Protein AF-X1N392-F1 (afdb_monomer)

Secondary structure (DSSP, 8-state):
-EEEEETTTEEEEEEE-TTS-HHHHHHHHHHTT--GGGTT-SS-SSPPS--HHHHHHHHTTSSEEEEESSTTSTT-HHHHSPSSHHHHHHHH-TTEEEEE-S-HHHHHHHHHHHHH-GGG--SSPPEEE-----SSGGGTTSS--EE--SSSSHHHHHHHHTSHHHHEESS---HHHHHHHHHHSS----B----HHHHHHHHHHHHHHHTTT-----EEE-TT--EEE-

Mean predicted aligned error: 8.49 Å

Nearest PDB structures (foldseek):
  3e38-assembly1_B  TM=6.097E-01  e=2.808E-01  Phocaeicola vulgatus ATCC 8482
  4i4b-assembly1_A  TM=3.852E-01  e=3.945E+00  Pseudomonas sp. 'mevalonii'

pLDDT: mean 88.95, std 10.92, range [55.47, 98.62]

Organism: NCBI:txid412755

Radius of gyration: 21.9 Å; Cα contacts (8 Å, |Δi|>4): 340; chains: 1; bounding box: 54×36×60 Å

Structure (mmCIF, N/CA/C/O backbone):
data_AF-X1N392-F1
#
_entry.id   AF-X1N392-F1
#
loop_
_atom_site.group_PDB
_atom_site.id
_atom_site.type_symbol
_atom_site.label_atom_id
_atom_site.label_alt_id
_atom_site.label_comp_id
_atom_site.label_asym_id
_atom_site.label_entity_id
_atom_site.label_seq_id
_atom_site.pdbx_PDB_ins_code
_atom_site.Cartn_x
_atom_site.Cartn_y
_atom_site.Cartn_z
_atom_site.occupancy
_atom_site.B_iso_or_equiv
_atom_site.auth_seq_id
_atom_site.auth_comp_id
_atom_site.auth_asym_id
_at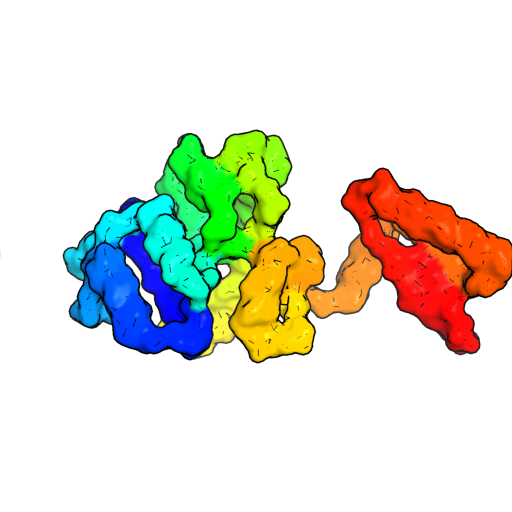om_site.auth_atom_id
_atom_site.pdbx_PDB_model_num
ATOM 1 N N . GLY A 1 1 ? 3.107 -12.303 -7.195 1.00 92.00 1 GLY A N 1
ATOM 2 C CA . GLY A 1 1 ? 3.326 -10.845 -7.152 1.00 92.00 1 GLY A CA 1
ATOM 3 C C . GLY A 1 1 ? 4.702 -10.542 -7.695 1.00 92.00 1 GLY A C 1
ATOM 4 O O . GLY A 1 1 ? 5.480 -11.473 -7.854 1.00 92.00 1 GLY A O 1
ATOM 5 N N . ILE A 1 2 ? 4.974 -9.278 -7.984 1.00 96.19 2 ILE A N 1
ATOM 6 C CA . ILE A 1 2 ? 6.261 -8.780 -8.479 1.00 96.19 2 ILE A CA 1
ATOM 7 C C . ILE A 1 2 ? 6.649 -7.522 -7.701 1.00 96.19 2 ILE A C 1
ATOM 9 O O . ILE A 1 2 ? 5.773 -6.817 -7.198 1.00 96.19 2 ILE A O 1
ATOM 13 N N . GLU A 1 3 ? 7.940 -7.228 -7.649 1.00 96.56 3 GLU A N 1
ATOM 14 C CA . GLU A 1 3 ? 8.443 -5.883 -7.390 1.00 96.56 3 GLU A CA 1
ATOM 15 C C . GLU A 1 3 ? 8.828 -5.265 -8.737 1.00 96.56 3 GLU A C 1
ATOM 17 O O . GLU A 1 3 ? 9.564 -5.869 -9.516 1.00 96.56 3 GLU A O 1
ATOM 22 N N . PHE A 1 4 ? 8.258 -4.106 -9.047 1.00 96.94 4 PHE A N 1
ATOM 23 C CA . PHE A 1 4 ? 8.437 -3.396 -10.305 1.00 96.94 4 PHE A CA 1
ATOM 24 C C . PHE A 1 4 ? 9.161 -2.079 -10.032 1.00 96.94 4 PHE A C 1
ATOM 26 O O . PHE A 1 4 ? 8.649 -1.232 -9.297 1.00 96.94 4 PHE A O 1
ATOM 33 N N . GLU A 1 5 ? 10.330 -1.885 -10.637 1.00 96.38 5 GLU A N 1
ATOM 34 C CA . GLU A 1 5 ? 11.008 -0.590 -10.637 1.00 96.38 5 GLU A CA 1
ATOM 35 C C . GLU A 1 5 ? 10.410 0.282 -11.750 1.00 96.38 5 GLU A C 1
ATOM 37 O O . GLU A 1 5 ? 10.433 -0.083 -12.919 1.00 96.38 5 GLU A O 1
ATOM 42 N N . VAL A 1 6 ? 9.824 1.429 -11.410 1.00 97.00 6 VAL A N 1
ATOM 43 C CA . VAL A 1 6 ? 9.307 2.378 -12.409 1.00 97.00 6 VAL A CA 1
ATOM 44 C C . VAL A 1 6 ? 10.391 3.339 -12.886 1.00 97.00 6 VAL A C 1
ATOM 46 O O . VAL A 1 6 ? 11.408 3.568 -12.224 1.00 97.00 6 VAL A O 1
ATOM 49 N N . ARG A 1 7 ? 10.131 4.002 -14.015 1.00 95.38 7 ARG A N 1
ATOM 50 C CA . ARG A 1 7 ? 10.932 5.120 -14.503 1.00 95.38 7 ARG A CA 1
ATOM 51 C C . ARG A 1 7 ? 10.999 6.188 -13.417 1.00 95.38 7 ARG A C 1
ATOM 53 O O . ARG A 1 7 ? 9.978 6.657 -12.919 1.00 95.38 7 ARG A O 1
ATOM 60 N N . GLY A 1 8 ? 12.220 6.584 -13.075 1.00 90.88 8 GLY A N 1
ATOM 61 C CA . GLY A 1 8 ? 12.478 7.424 -11.908 1.00 90.88 8 GLY A CA 1
ATOM 62 C C . GLY A 1 8 ? 12.938 6.643 -10.678 1.00 90.88 8 GLY A C 1
ATOM 63 O O . GLY A 1 8 ? 13.061 7.262 -9.631 1.00 90.88 8 GLY A O 1
ATOM 64 N N . ASN A 1 9 ? 13.245 5.346 -10.817 1.00 93.12 9 ASN A N 1
ATOM 65 C CA . ASN A 1 9 ? 13.907 4.516 -9.808 1.00 93.12 9 ASN A CA 1
ATOM 66 C C . ASN A 1 9 ? 13.094 4.402 -8.510 1.00 93.12 9 ASN A C 1
ATOM 68 O O . ASN A 1 9 ? 13.596 4.669 -7.420 1.00 93.12 9 ASN A O 1
ATOM 72 N N . VAL A 1 10 ? 11.809 4.069 -8.647 1.00 97.06 10 VAL A N 1
ATOM 73 C CA . VAL A 1 10 ? 10.907 3.815 -7.518 1.00 97.06 10 VAL A CA 1
ATOM 74 C C . VAL A 1 10 ? 10.428 2.367 -7.572 1.00 97.06 10 VAL A C 1
ATOM 76 O O . VAL A 1 10 ? 9.983 1.910 -8.619 1.00 97.06 10 VAL A O 1
ATOM 79 N N . HIS A 1 11 ? 10.492 1.656 -6.453 1.00 97.25 11 HIS A N 1
ATOM 80 C CA . HIS A 1 11 ? 10.052 0.271 -6.329 1.00 97.25 11 HIS A CA 1
ATOM 81 C C . HIS A 1 11 ? 8.591 0.178 -5.885 1.00 97.25 11 HIS A C 1
ATOM 83 O O . HIS A 1 11 ? 8.185 0.731 -4.860 1.00 97.25 11 HIS A O 1
ATOM 89 N N . MET A 1 12 ? 7.805 -0.581 -6.644 1.00 98.19 12 MET A N 1
ATOM 90 C CA . MET A 1 12 ? 6.380 -0.790 -6.415 1.00 98.19 12 MET A CA 1
ATOM 91 C C . MET A 1 12 ? 6.082 -2.288 -6.359 1.00 98.19 12 MET A C 1
ATOM 93 O O . MET A 1 12 ? 6.379 -3.016 -7.304 1.00 98.19 12 M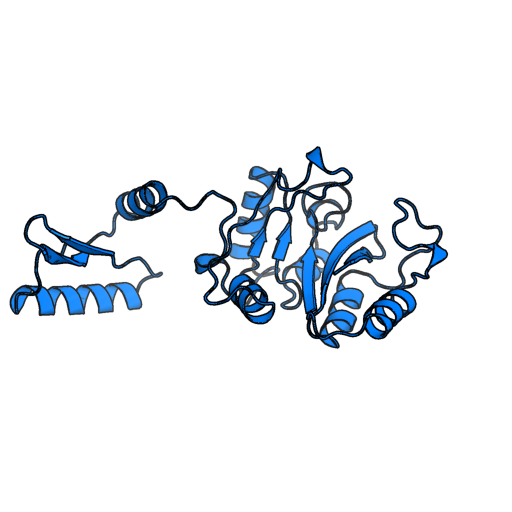ET A O 1
ATOM 97 N N . LEU A 1 13 ? 5.451 -2.772 -5.290 1.00 98.19 13 LEU A N 1
ATOM 98 C CA . LEU A 1 13 ? 4.970 -4.152 -5.236 1.00 98.19 13 LEU A CA 1
ATOM 99 C C . LEU A 1 13 ? 3.596 -4.243 -5.898 1.00 98.19 13 LEU A C 1
ATOM 101 O O . LEU A 1 13 ? 2.656 -3.548 -5.501 1.00 98.19 13 LEU A O 1
ATOM 105 N N . ILE A 1 14 ? 3.475 -5.148 -6.870 1.00 98.44 14 ILE A N 1
ATOM 106 C CA . ILE A 1 14 ? 2.217 -5.491 -7.534 1.00 98.44 14 ILE A CA 1
ATOM 107 C C . ILE A 1 14 ? 1.853 -6.936 -7.192 1.00 98.44 14 ILE A C 1
ATOM 109 O O . ILE A 1 14 ? 2.505 -7.898 -7.615 1.00 98.44 14 ILE A O 1
ATOM 113 N N . ILE A 1 15 ? 0.786 -7.116 -6.418 1.00 98.12 15 ILE A N 1
ATOM 114 C CA . ILE A 1 15 ? 0.279 -8.433 -6.025 1.00 98.12 15 ILE A CA 1
ATOM 115 C C . ILE A 1 15 ? -0.991 -8.711 -6.824 1.00 98.12 15 ILE A C 1
ATOM 117 O O . ILE A 1 15 ? -2.052 -8.173 -6.525 1.00 98.12 15 ILE A O 1
ATOM 121 N N . PHE A 1 16 ? -0.877 -9.540 -7.854 1.00 98.31 16 PHE A N 1
ATOM 122 C CA . PHE A 1 16 ? -2.010 -9.985 -8.665 1.00 98.31 16 PHE A CA 1
ATOM 123 C C . PHE A 1 16 ? -2.885 -10.989 -7.910 1.00 98.31 16 PHE A C 1
ATOM 125 O O . PHE A 1 16 ? -2.380 -11.742 -7.069 1.00 98.31 16 PHE A O 1
ATOM 132 N N . SER A 1 17 ? -4.175 -11.020 -8.248 1.00 97.56 17 SER A N 1
ATOM 133 C CA . SER A 1 17 ? -5.087 -12.077 -7.819 1.00 97.56 17 SER A CA 1
ATOM 134 C C . SER A 1 17 ? -4.494 -13.455 -8.157 1.00 97.56 17 SER A C 1
ATOM 136 O O . SER A 1 17 ? -3.924 -13.600 -9.246 1.00 97.56 17 SER A O 1
ATOM 138 N N . PRO A 1 18 ? -4.618 -14.465 -7.272 1.00 96.56 18 PRO A N 1
ATOM 139 C CA . PRO A 1 18 ? -4.120 -15.822 -7.511 1.00 96.56 18 PRO A CA 1
ATOM 140 C C . PRO A 1 18 ? -4.633 -16.462 -8.805 1.00 96.56 18 PRO A C 1
ATOM 142 O O . PRO A 1 18 ? -3.955 -17.319 -9.362 1.00 96.56 18 PRO A O 1
ATOM 145 N N . ASP A 1 19 ? -5.790 -16.017 -9.298 1.00 96.19 19 ASP A N 1
ATOM 146 C CA . ASP A 1 19 ? -6.395 -16.506 -10.540 1.00 96.19 19 ASP A CA 1
ATOM 147 C C . ASP A 1 19 ? -5.790 -15.862 -11.801 1.00 96.19 19 ASP A C 1
ATOM 149 O O . ASP A 1 19 ? -6.154 -16.215 -12.923 1.00 96.19 19 ASP A O 1
ATOM 153 N N . THR A 1 20 ? -4.864 -14.908 -11.647 1.00 97.50 20 THR A N 1
ATOM 154 C CA . THR A 1 20 ? -4.199 -14.238 -12.770 1.00 97.50 20 THR A CA 1
ATOM 155 C C . THR A 1 20 ? -3.176 -15.181 -13.410 1.00 97.50 20 THR A C 1
ATOM 157 O O . THR A 1 20 ? -2.203 -15.554 -12.748 1.00 97.50 20 THR A O 1
ATOM 160 N N . PRO A 1 21 ? -3.321 -15.540 -14.700 1.00 97.19 21 PRO A N 1
ATOM 161 C CA . PRO A 1 21 ? -2.357 -16.405 -15.373 1.00 97.19 21 PRO A CA 1
ATOM 162 C C . PRO A 1 21 ? -0.969 -15.765 -15.452 1.00 97.19 21 PRO A C 1
ATOM 164 O O . PRO A 1 21 ? -0.848 -14.560 -15.680 1.00 97.19 21 PRO A O 1
ATOM 167 N N . LEU A 1 22 ? 0.085 -16.581 -15.360 1.00 95.62 22 LEU A N 1
ATOM 168 C CA . LEU A 1 22 ? 1.470 -16.106 -15.454 1.00 95.62 22 LEU A CA 1
ATOM 169 C C . LEU A 1 22 ? 1.733 -15.320 -16.749 1.00 95.62 22 LEU A C 1
ATOM 171 O O . LEU A 1 22 ? 2.343 -14.260 -16.695 1.00 95.62 22 LEU A O 1
ATOM 175 N N . SER A 1 23 ? 1.179 -15.765 -17.879 1.00 96.50 23 SER A N 1
ATOM 176 C CA . SER A 1 23 ? 1.312 -15.081 -19.175 1.00 96.50 23 SER A CA 1
ATOM 177 C C . SER A 1 23 ? 0.750 -13.655 -19.183 1.00 96.50 23 SER A C 1
ATOM 179 O O . SER A 1 23 ? 1.209 -12.802 -19.942 1.00 96.50 23 SER A O 1
ATOM 181 N N . ILE A 1 24 ? -0.233 -13.364 -18.325 1.00 97.38 24 ILE A N 1
ATOM 182 C CA . ILE A 1 24 ? -0.763 -12.010 -18.149 1.00 97.38 24 ILE A CA 1
ATOM 183 C C . ILE A 1 24 ? 0.213 -11.148 -17.343 1.00 97.38 24 ILE A C 1
ATOM 185 O O . ILE A 1 24 ? 0.415 -9.983 -17.684 1.00 97.38 24 ILE A O 1
ATOM 189 N N . ILE A 1 25 ? 0.847 -11.720 -16.316 1.00 96.81 25 ILE A N 1
ATOM 190 C CA . ILE A 1 25 ? 1.878 -11.042 -15.516 1.00 96.81 25 ILE A CA 1
ATOM 191 C C . ILE A 1 25 ? 3.121 -10.767 -16.375 1.00 96.81 25 ILE A C 1
ATOM 193 O O . ILE A 1 25 ? 3.666 -9.668 -16.338 1.00 96.81 25 ILE A O 1
ATOM 197 N N . GLU A 1 26 ? 3.539 -11.723 -17.201 1.00 96.06 26 GLU A N 1
ATOM 198 C CA . GLU A 1 26 ? 4.634 -11.545 -18.158 1.00 96.06 26 GLU A CA 1
ATOM 199 C C . GLU A 1 26 ? 4.307 -10.441 -19.160 1.00 96.06 26 GLU A C 1
ATOM 201 O O . GLU A 1 26 ? 5.109 -9.529 -19.345 1.00 96.06 26 GLU A O 1
ATOM 206 N N . ARG A 1 27 ? 3.104 -10.453 -19.753 1.00 96.50 27 ARG A N 1
ATOM 207 C CA . ARG A 1 27 ? 2.667 -9.376 -20.653 1.00 96.50 27 ARG A CA 1
ATOM 208 C C . ARG A 1 27 ? 2.710 -8.011 -19.966 1.00 96.50 27 ARG A C 1
ATOM 210 O O . ARG A 1 27 ? 3.188 -7.059 -20.573 1.00 96.50 27 ARG A O 1
ATOM 217 N N . PHE A 1 28 ? 2.262 -7.917 -18.714 1.00 97.81 28 PHE A N 1
ATOM 218 C CA . PHE A 1 28 ? 2.358 -6.686 -17.926 1.00 97.81 28 PHE A CA 1
ATOM 219 C C . PHE A 1 28 ? 3.810 -6.202 -17.796 1.00 97.81 28 PHE A C 1
ATOM 221 O O . PHE A 1 28 ? 4.083 -5.021 -18.000 1.00 97.81 28 PHE A O 1
ATOM 228 N N . LEU A 1 29 ? 4.753 -7.108 -17.516 1.00 96.69 29 LEU A N 1
ATOM 229 C CA . LEU A 1 29 ? 6.180 -6.783 -17.445 1.00 96.69 29 LEU A CA 1
ATOM 230 C C . LEU A 1 29 ? 6.731 -6.309 -18.799 1.00 96.69 29 LEU A C 1
ATOM 232 O O . LEU A 1 29 ? 7.412 -5.285 -18.840 1.00 96.69 29 LEU A O 1
ATOM 236 N N . TYR A 1 30 ? 6.383 -6.991 -19.897 1.00 96.62 30 TYR A N 1
ATOM 237 C CA . TYR A 1 30 ? 6.785 -6.604 -21.256 1.00 96.62 30 TYR A CA 1
ATOM 238 C C . TYR A 1 30 ? 6.269 -5.221 -21.648 1.00 96.62 30 TYR A C 1
ATOM 240 O O . TYR A 1 30 ? 7.034 -4.401 -22.155 1.00 96.62 30 TYR A O 1
ATOM 248 N N . GLU A 1 31 ? 4.993 -4.931 -21.386 1.00 96.69 31 GLU A N 1
ATOM 249 C CA . GLU A 1 31 ? 4.412 -3.605 -21.623 1.00 96.69 31 GLU A CA 1
ATOM 250 C C . GLU A 1 31 ? 5.112 -2.531 -20.766 1.00 96.69 31 GLU A C 1
ATOM 252 O O . GLU A 1 31 ? 5.366 -1.41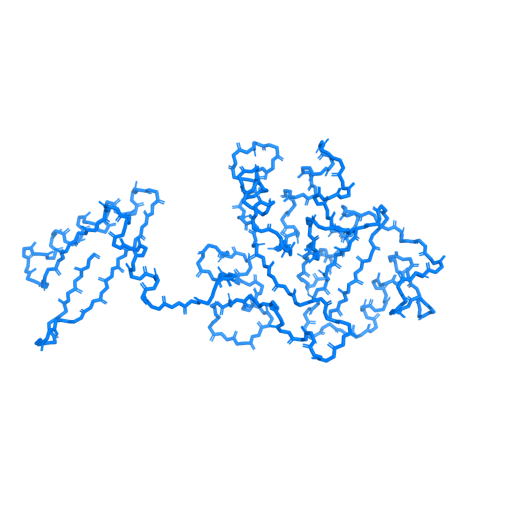9 -21.240 1.00 96.69 31 GLU A O 1
ATOM 257 N N . GLY A 1 32 ? 5.510 -2.897 -19.545 1.00 96.69 32 GLY A N 1
ATOM 258 C CA . GLY A 1 32 ? 6.298 -2.075 -18.630 1.00 96.69 32 GLY A CA 1
ATOM 259 C C . GLY A 1 32 ? 7.771 -1.896 -19.010 1.00 96.69 32 GLY A C 1
ATOM 260 O O . GLY A 1 32 ? 8.454 -1.101 -18.370 1.00 96.69 32 GLY A O 1
ATOM 261 N N . GLY A 1 33 ? 8.259 -2.563 -20.061 1.00 95.94 33 GLY A N 1
ATOM 262 C CA . GLY A 1 33 ? 9.627 -2.424 -20.579 1.00 95.94 33 GLY A CA 1
ATOM 263 C C . GLY A 1 33 ? 10.608 -3.503 -20.111 1.00 95.94 33 GLY A C 1
ATOM 264 O O . GLY A 1 33 ? 11.778 -3.465 -20.488 1.00 95.94 33 GLY A O 1
ATOM 265 N N . TYR A 1 34 ? 10.148 -4.488 -19.339 1.00 95.38 34 TYR A N 1
ATOM 266 C CA . TYR A 1 34 ? 10.972 -5.589 -18.846 1.00 95.38 34 TYR A CA 1
ATOM 267 C C . TYR A 1 34 ? 10.740 -6.871 -19.638 1.00 95.38 34 TYR A C 1
ATOM 269 O O . TYR A 1 34 ? 9.616 -7.258 -19.930 1.00 95.38 34 TYR A O 1
ATOM 277 N N . ASN A 1 35 ? 11.825 -7.574 -19.941 1.00 93.25 35 ASN A N 1
ATOM 278 C CA . ASN A 1 35 ? 11.797 -8.895 -20.564 1.00 93.25 35 ASN A CA 1
ATOM 279 C C . ASN A 1 35 ? 12.433 -9.942 -19.642 1.00 93.25 35 ASN A C 1
ATOM 281 O O . ASN A 1 35 ? 13.054 -9.592 -18.639 1.00 93.25 35 ASN A O 1
ATOM 285 N N . GLU A 1 36 ? 12.344 -11.215 -20.024 1.00 90.69 36 GLU A N 1
ATOM 286 C CA . GLU A 1 36 ? 12.896 -12.352 -19.271 1.00 90.69 36 GLU A CA 1
ATOM 287 C C . GLU A 1 36 ? 14.361 -12.171 -18.848 1.00 90.69 36 GLU A C 1
ATOM 289 O O . GLU A 1 36 ? 14.745 -12.550 -17.745 1.00 90.69 36 GLU A O 1
ATOM 294 N N . ILE A 1 37 ? 15.185 -11.529 -19.685 1.00 89.38 37 ILE A N 1
ATOM 295 C CA . ILE A 1 37 ? 16.608 -11.287 -19.397 1.00 89.38 37 ILE A CA 1
ATOM 296 C C . ILE A 1 37 ? 16.786 -10.297 -18.234 1.00 89.38 37 ILE A C 1
ATOM 298 O O . ILE A 1 37 ? 17.858 -10.245 -17.630 1.00 89.38 37 ILE A O 1
ATOM 302 N N . SER A 1 38 ? 15.769 -9.497 -17.928 1.00 90.19 38 SER A N 1
ATOM 303 C CA . SER A 1 38 ? 15.782 -8.474 -16.882 1.00 90.19 38 SER A CA 1
ATOM 304 C C . SER A 1 38 ? 15.203 -8.966 -15.553 1.00 90.19 38 SER A C 1
ATOM 306 O O . SER A 1 38 ? 15.451 -8.344 -14.524 1.00 90.19 38 SER A O 1
ATOM 308 N N . PHE A 1 39 ? 14.445 -10.067 -15.548 1.00 90.44 39 PHE A N 1
ATOM 309 C CA . PHE A 1 39 ? 13.732 -10.529 -14.357 1.00 90.44 39 PHE A CA 1
ATOM 310 C C . PHE A 1 39 ? 14.699 -10.948 -13.242 1.00 90.44 39 PHE A C 1
ATOM 312 O O . PHE A 1 39 ? 15.669 -11.668 -13.477 1.00 90.44 39 PHE A O 1
ATOM 319 N N . GLY A 1 40 ? 14.432 -10.477 -12.020 1.00 87.31 40 GLY A N 1
ATOM 320 C CA . GLY A 1 40 ? 15.217 -10.800 -10.823 1.00 87.31 40 GLY A CA 1
ATOM 321 C C . GLY A 1 40 ? 16.625 -10.194 -10.773 1.00 87.31 40 GLY A C 1
ATOM 322 O O . GLY A 1 40 ? 17.395 -10.545 -9.883 1.00 87.31 40 GLY A O 1
ATOM 323 N N . LYS A 1 41 ? 16.993 -9.307 -11.707 1.00 86.94 41 LYS A N 1
ATOM 324 C CA . LYS A 1 41 ? 18.286 -8.611 -11.678 1.00 86.94 41 LYS A CA 1
ATOM 325 C C . LYS A 1 41 ? 18.183 -7.323 -10.872 1.00 86.94 41 LYS A C 1
ATOM 327 O O . LYS A 1 41 ? 17.314 -6.509 -11.147 1.00 86.94 41 LYS A O 1
ATOM 332 N N . GLU A 1 42 ? 19.135 -7.098 -9.969 1.00 81.19 42 GLU A N 1
ATOM 333 C CA . GLU A 1 42 ? 19.224 -5.849 -9.191 1.00 81.19 42 GLU A CA 1
ATOM 334 C C . GLU A 1 42 ? 19.461 -4.609 -10.066 1.00 81.19 42 GLU A C 1
ATOM 336 O O . GLU A 1 42 ? 18.999 -3.519 -9.745 1.00 81.19 42 GLU A O 1
ATOM 341 N N . ASN A 1 43 ? 20.192 -4.780 -11.173 1.00 81.56 43 ASN A N 1
ATOM 342 C CA . ASN A 1 43 ? 20.532 -3.719 -12.120 1.00 81.56 43 ASN A CA 1
ATOM 343 C C . ASN A 1 43 ? 20.220 -4.195 -13.547 1.00 81.56 43 ASN A C 1
ATOM 345 O O . ASN A 1 43 ? 21.126 -4.627 -14.273 1.00 81.56 43 ASN A O 1
ATOM 349 N N . PRO A 1 44 ? 18.938 -4.221 -13.944 1.00 81.62 44 PRO A N 1
ATOM 350 C CA . PRO A 1 44 ? 18.564 -4.656 -15.275 1.00 81.62 44 PRO A CA 1
ATOM 351 C C . PRO A 1 44 ? 19.081 -3.652 -16.323 1.00 81.62 44 PRO A C 1
ATOM 353 O O . PRO A 1 44 ? 19.111 -2.449 -16.077 1.00 81.62 44 PRO A O 1
ATOM 356 N N . PRO A 1 45 ? 19.469 -4.115 -17.522 1.00 77.75 45 PRO A N 1
ATOM 357 C CA . PRO A 1 45 ? 19.915 -3.230 -18.601 1.00 77.75 45 PRO A CA 1
ATOM 358 C C . PRO A 1 45 ? 18.763 -2.437 -19.246 1.00 77.75 45 PRO A C 1
ATOM 360 O O . PRO A 1 45 ? 19.011 -1.554 -20.065 1.00 77.75 45 PRO A O 1
ATOM 363 N N . ALA A 1 46 ? 17.513 -2.780 -18.922 1.00 81.81 46 ALA A N 1
ATOM 364 C CA . ALA A 1 46 ? 16.310 -2.141 -19.433 1.00 81.81 46 ALA A CA 1
ATOM 365 C C . ALA A 1 46 ? 15.832 -1.027 -18.492 1.00 81.81 46 ALA A C 1
ATOM 367 O O . ALA A 1 46 ? 15.846 -1.188 -17.272 1.00 81.81 46 ALA A O 1
ATOM 368 N N . LEU A 1 47 ? 15.364 0.079 -19.074 1.00 86.06 47 LEU A N 1
ATOM 369 C CA . LEU A 1 47 ? 14.637 1.124 -18.357 1.00 86.06 47 LEU A CA 1
ATOM 370 C C . LEU A 1 47 ? 13.138 0.847 -18.449 1.00 86.06 47 LEU A C 1
ATOM 372 O O . LEU A 1 47 ? 12.639 0.498 -19.519 1.00 86.06 47 LEU A O 1
ATOM 376 N N . ALA A 1 48 ? 12.419 1.060 -17.351 1.00 94.31 48 ALA A N 1
ATOM 377 C CA . ALA A 1 48 ? 10.970 0.949 -17.349 1.00 94.31 48 ALA A CA 1
ATOM 378 C C . ALA A 1 48 ? 10.309 1.977 -18.283 1.00 94.31 48 ALA A C 1
ATOM 380 O O . ALA A 1 48 ? 10.694 3.150 -18.348 1.00 94.31 48 ALA A O 1
ATOM 381 N N . ASN A 1 49 ? 9.250 1.537 -18.959 1.00 97.06 49 ASN A N 1
ATOM 382 C CA . ASN A 1 49 ? 8.412 2.373 -19.815 1.00 97.06 49 ASN A CA 1
ATOM 383 C C . ASN A 1 49 ? 7.474 3.279 -19.016 1.00 97.06 49 ASN A C 1
ATOM 385 O O . ASN A 1 49 ? 7.02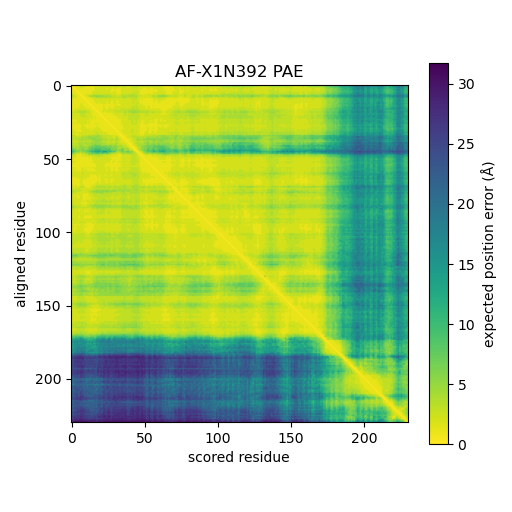6 4.295 -19.543 1.00 97.06 49 ASN A O 1
ATOM 389 N N . TRP A 1 50 ? 7.161 2.904 -17.777 1.00 98.38 50 TRP A N 1
ATOM 390 C CA . TRP A 1 50 ? 6.140 3.558 -16.966 1.00 98.38 50 TRP A CA 1
ATOM 391 C C . TRP A 1 50 ? 6.753 4.306 -15.801 1.00 98.38 50 TRP A C 1
ATOM 393 O O . TRP A 1 50 ? 7.621 3.763 -15.124 1.00 98.38 50 TRP A O 1
ATOM 403 N N . ASP A 1 51 ? 6.273 5.516 -15.537 1.00 97.88 51 ASP A N 1
ATOM 404 C CA . ASP A 1 51 ? 6.379 6.133 -14.217 1.00 97.88 51 ASP A CA 1
ATOM 405 C C . ASP A 1 51 ? 5.304 5.592 -13.245 1.00 97.88 51 ASP A C 1
ATOM 407 O O . ASP A 1 51 ? 4.563 4.659 -13.558 1.00 97.88 51 ASP A O 1
ATOM 411 N N . VAL A 1 52 ? 5.219 6.156 -12.035 1.00 98.38 52 VAL A N 1
ATOM 412 C CA . VAL A 1 52 ? 4.263 5.708 -11.004 1.00 98.38 52 VAL A CA 1
ATOM 413 C C . VAL A 1 52 ? 2.805 5.855 -11.461 1.00 98.38 52 VAL A C 1
ATOM 415 O O . VAL A 1 52 ? 1.977 4.989 -11.179 1.00 98.38 52 VAL A O 1
ATOM 418 N N . ILE A 1 53 ? 2.466 6.944 -12.153 1.00 98.06 53 ILE A N 1
ATOM 419 C CA . ILE A 1 53 ? 1.090 7.216 -12.584 1.00 98.06 53 ILE A CA 1
ATOM 420 C C . ILE A 1 53 ? 0.713 6.283 -13.736 1.00 98.06 53 ILE A C 1
ATOM 422 O O . ILE A 1 53 ? -0.363 5.683 -13.711 1.00 98.06 53 ILE A O 1
ATOM 426 N N . GLU A 1 54 ? 1.620 6.089 -14.691 1.00 98.38 54 GLU A N 1
ATOM 427 C CA . GLU A 1 54 ? 1.435 5.136 -15.787 1.00 98.38 54 GLU A CA 1
ATOM 428 C C . GLU A 1 54 ? 1.320 3.694 -15.267 1.00 98.38 54 GLU A C 1
ATOM 430 O O . GLU A 1 54 ? 0.474 2.931 -15.741 1.00 98.38 54 GLU A O 1
ATOM 435 N N . LEU A 1 55 ? 2.100 3.319 -14.246 1.00 98.56 55 LEU A N 1
ATOM 436 C CA . LEU A 1 55 ? 1.970 2.023 -13.580 1.00 98.56 55 LEU A CA 1
ATOM 437 C C . LEU A 1 55 ? 0.581 1.863 -12.952 1.00 98.56 55 LEU A C 1
ATOM 439 O O . LEU A 1 55 ? -0.037 0.810 -13.112 1.00 98.56 55 LEU A O 1
ATOM 443 N N . TYR A 1 56 ? 0.061 2.886 -12.267 1.00 98.44 56 TYR A N 1
ATOM 444 C CA . TYR A 1 56 ? -1.291 2.843 -11.703 1.00 98.44 56 TYR A CA 1
ATOM 445 C C . TYR A 1 56 ? -2.356 2.654 -12.780 1.00 98.44 56 TYR A C 1
ATOM 447 O O . TYR A 1 56 ? -3.248 1.820 -12.622 1.00 98.44 56 TYR A O 1
ATOM 455 N N . ASP A 1 57 ? -2.270 3.388 -13.886 1.00 98.19 57 ASP A N 1
ATOM 456 C CA . ASP A 1 57 ? -3.248 3.285 -14.969 1.00 98.19 57 ASP A CA 1
ATOM 457 C C . ASP A 1 57 ? -3.223 1.915 -15.654 1.00 98.19 57 ASP A C 1
ATOM 459 O O . ASP A 1 57 ? -4.277 1.379 -16.006 1.00 98.19 57 ASP A O 1
ATOM 463 N N . ASN A 1 58 ? -2.048 1.296 -15.776 1.00 98.12 58 ASN A N 1
ATOM 464 C CA . ASN A 1 58 ? -1.938 -0.072 -16.276 1.00 98.12 58 ASN A CA 1
ATOM 465 C C . ASN A 1 58 ? -2.393 -1.112 -15.246 1.00 98.12 58 ASN A C 1
ATOM 467 O O . ASN A 1 58 ? -3.051 -2.081 -15.619 1.00 98.12 58 ASN A O 1
ATOM 471 N N . SER A 1 59 ? -2.136 -0.887 -13.958 1.00 98.06 59 SER A N 1
ATOM 472 C CA . SER A 1 59 ? -2.542 -1.790 -12.871 1.00 98.06 59 SER A CA 1
ATOM 473 C C . SER A 1 59 ? -4.062 -1.870 -12.711 1.00 98.06 59 SER A C 1
ATOM 475 O O . SER A 1 59 ? -4.588 -2.949 -12.455 1.00 98.06 59 SER A O 1
ATOM 477 N N . LYS A 1 60 ? -4.799 -0.774 -12.955 1.00 96.69 60 LYS A N 1
ATOM 478 C CA . LYS A 1 60 ? -6.280 -0.741 -12.915 1.00 96.69 60 LYS A CA 1
ATOM 479 C C . LYS A 1 60 ? -6.959 -1.730 -13.869 1.00 96.69 60 LYS A C 1
ATOM 481 O O . LYS A 1 60 ? -8.126 -2.054 -13.672 1.00 96.69 60 LYS A O 1
ATOM 486 N N . LYS A 1 61 ? -6.258 -2.188 -14.911 1.00 96.38 61 LYS A N 1
ATOM 487 C CA . LYS A 1 61 ? -6.764 -3.176 -15.879 1.00 96.38 61 LYS A CA 1
ATOM 488 C C . LYS A 1 61 ? -6.790 -4.598 -15.309 1.00 96.38 61 LYS A C 1
ATOM 490 O O . LYS A 1 61 ? -7.352 -5.491 -15.938 1.00 96.38 61 LYS A O 1
ATOM 495 N N . TYR A 1 62 ? -6.173 -4.806 -14.148 1.00 96.88 62 TYR A N 1
ATOM 496 C CA . TYR A 1 62 ? -5.979 -6.105 -13.524 1.00 96.88 62 TYR A CA 1
ATOM 497 C C . TYR A 1 62 ? -6.527 -6.103 -12.101 1.00 96.88 62 TYR A C 1
ATOM 499 O O . TYR A 1 62 ? -6.481 -5.095 -11.391 1.00 96.88 62 TYR A O 1
ATOM 507 N N . ASP A 1 63 ? -6.998 -7.261 -11.647 1.00 97.00 63 ASP A N 1
ATOM 508 C CA . ASP A 1 63 ? -7.326 -7.438 -10.241 1.00 97.00 63 ASP A CA 1
ATOM 509 C C . ASP A 1 63 ? -6.040 -7.638 -9.433 1.00 97.00 63 ASP A C 1
ATOM 511 O O . ASP A 1 63 ? -5.533 -8.748 -9.269 1.00 97.00 63 ASP A O 1
ATOM 515 N N . CYS A 1 64 ? -5.459 -6.526 -8.992 1.00 98.00 64 CYS A N 1
ATOM 516 C CA . CYS A 1 64 ? -4.212 -6.514 -8.243 1.00 98.00 64 CYS A CA 1
ATOM 517 C C . CYS A 1 64 ? -4.282 -5.597 -7.015 1.00 98.00 64 CYS A C 1
ATOM 519 O O . CYS A 1 64 ? -5.270 -4.886 -6.780 1.00 98.00 64 CYS A O 1
ATOM 521 N N . ILE A 1 65 ? -3.234 -5.684 -6.201 1.00 98.50 65 ILE A N 1
ATOM 522 C CA . ILE A 1 65 ? -2.923 -4.789 -5.095 1.00 98.50 65 ILE A CA 1
ATOM 523 C C . ILE A 1 65 ? -1.625 -4.057 -5.446 1.00 98.50 65 ILE A C 1
ATOM 525 O O . ILE A 1 65 ? -0.641 -4.714 -5.788 1.00 98.50 65 ILE A O 1
ATOM 529 N N . VAL A 1 66 ? -1.615 -2.728 -5.333 1.00 98.56 66 VAL A N 1
ATOM 530 C CA . VAL A 1 66 ? -0.445 -1.879 -5.594 1.00 98.56 66 VAL A CA 1
ATOM 531 C C . VAL A 1 66 ? 0.051 -1.234 -4.307 1.00 98.56 66 VAL A C 1
ATOM 533 O O . VAL A 1 66 ? -0.720 -0.651 -3.537 1.00 98.56 66 VAL A O 1
ATOM 536 N N . ILE A 1 67 ? 1.357 -1.335 -4.083 1.00 98.62 67 ILE A N 1
ATOM 537 C CA . ILE A 1 67 ? 2.018 -0.930 -2.847 1.00 98.62 67 ILE A CA 1
ATOM 538 C C . ILE A 1 67 ? 3.331 -0.219 -3.186 1.00 98.62 67 ILE A C 1
ATOM 540 O O . ILE A 1 67 ? 4.102 -0.702 -4.007 1.00 98.62 67 ILE A O 1
ATOM 544 N N . ASP A 1 68 ? 3.613 0.894 -2.520 1.00 98.25 68 ASP A N 1
ATOM 545 C CA . ASP A 1 68 ? 4.949 1.509 -2.502 1.00 98.25 68 ASP A CA 1
ATOM 546 C C . ASP A 1 68 ? 5.866 0.673 -1.596 1.00 98.25 68 ASP A C 1
ATOM 548 O O . ASP A 1 68 ? 5.558 0.518 -0.412 1.00 98.25 68 ASP A O 1
ATOM 552 N N . ALA A 1 69 ? 6.923 0.063 -2.140 1.00 96.88 69 ALA A N 1
ATOM 553 C CA . ALA A 1 69 ? 7.628 -1.047 -1.488 1.00 96.88 69 ALA A CA 1
ATOM 554 C C . ALA A 1 69 ? 8.307 -0.647 -0.166 1.00 96.88 69 ALA A C 1
ATOM 556 O O . ALA A 1 69 ? 8.217 -1.361 0.834 1.00 96.88 69 ALA A O 1
ATOM 557 N N . HIS A 1 70 ? 8.974 0.505 -0.135 1.00 94.56 70 HIS A N 1
ATOM 558 C CA . HIS A 1 70 ? 9.748 0.965 1.023 1.00 94.56 70 HIS A CA 1
ATOM 559 C C . HIS A 1 70 ? 9.973 2.485 0.961 1.00 94.56 70 HIS A C 1
ATOM 561 O O . HIS A 1 70 ? 11.086 2.996 0.894 1.00 94.56 70 HIS A O 1
ATOM 567 N N . THR A 1 71 ? 8.863 3.223 1.027 1.00 96.75 71 THR A N 1
ATOM 568 C CA . THR A 1 71 ? 8.710 4.655 0.712 1.00 96.75 71 THR A CA 1
ATOM 569 C C . THR A 1 71 ? 9.808 5.594 1.211 1.00 96.75 71 THR A C 1
ATOM 571 O O . THR A 1 71 ? 10.116 6.601 0.573 1.00 96.75 71 THR A O 1
ATOM 574 N N . ASP A 1 72 ? 10.371 5.312 2.383 1.00 95.19 72 ASP A N 1
ATOM 575 C CA . ASP A 1 72 ? 11.226 6.203 3.155 1.00 95.19 72 ASP A CA 1
ATOM 576 C C . ASP A 1 72 ? 12.723 5.877 3.059 1.00 95.19 72 ASP A C 1
ATOM 578 O O . ASP A 1 72 ? 13.540 6.577 3.670 1.00 95.19 72 ASP A O 1
ATOM 582 N N . VAL A 1 73 ? 13.092 4.865 2.274 1.00 93.69 73 VAL A N 1
ATOM 583 C CA . VAL A 1 73 ? 14.481 4.491 1.976 1.00 93.69 73 VAL A CA 1
ATOM 584 C C . VAL A 1 73 ? 14.764 4.556 0.474 1.00 93.69 73 VAL A C 1
ATOM 586 O O . VAL A 1 73 ? 13.981 5.131 -0.282 1.00 93.69 73 VAL A O 1
ATOM 589 N N . ASP A 1 74 ? 15.950 4.102 0.060 1.00 93.81 74 ASP A N 1
ATOM 590 C CA . ASP A 1 74 ? 16.354 4.155 -1.343 1.00 93.81 74 ASP A CA 1
ATOM 591 C C . ASP A 1 74 ? 15.318 3.475 -2.239 1.00 93.81 74 ASP A C 1
ATOM 593 O O . ASP A 1 74 ? 14.760 2.449 -1.871 1.00 93.81 74 ASP A O 1
ATOM 597 N N . LYS A 1 75 ? 15.042 4.089 -3.389 1.00 94.62 75 LYS A N 1
ATOM 598 C CA . LYS A 1 75 ? 13.987 3.674 -4.321 1.00 94.62 75 LYS A CA 1
ATOM 599 C C . LYS A 1 75 ? 12.546 3.685 -3.769 1.00 94.62 75 LYS A C 1
ATOM 601 O O . LYS A 1 75 ? 11.634 3.220 -4.442 1.00 94.62 75 LYS A O 1
ATOM 606 N N . GLY A 1 76 ? 12.285 4.271 -2.601 1.00 96.94 76 GLY A N 1
ATOM 607 C CA . GLY A 1 76 ? 10.927 4.524 -2.103 1.00 96.94 76 GLY A CA 1
ATOM 608 C C . GLY A 1 76 ? 10.326 5.838 -2.621 1.00 96.94 76 GLY A C 1
ATOM 609 O O . GLY A 1 76 ? 11.044 6.829 -2.803 1.00 96.94 76 GLY A O 1
ATOM 610 N N . MET A 1 77 ? 9.000 5.908 -2.820 1.00 97.31 77 MET A N 1
ATOM 611 C CA . MET A 1 77 ? 8.366 7.112 -3.394 1.00 97.31 77 MET A CA 1
ATOM 612 C C . MET A 1 77 ? 8.631 8.389 -2.585 1.00 97.31 77 MET A C 1
ATOM 614 O O . MET A 1 77 ? 8.912 9.437 -3.168 1.00 97.31 77 MET A O 1
ATOM 618 N N . PHE A 1 78 ? 8.517 8.345 -1.252 1.00 96.69 78 PHE A N 1
ATOM 619 C CA . PHE A 1 78 ? 8.689 9.534 -0.411 1.00 96.69 78 PHE A CA 1
ATOM 620 C C . PHE A 1 78 ? 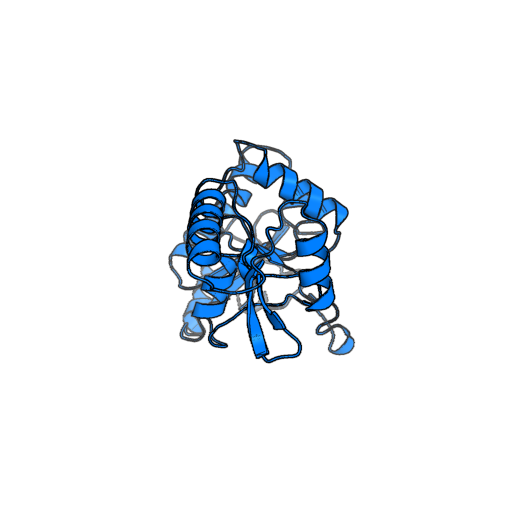10.137 10.038 -0.400 1.00 96.69 78 PHE A C 1
ATOM 622 O O . PHE A 1 78 ? 10.365 11.243 -0.251 1.00 96.69 78 PHE A O 1
ATOM 629 N N . LYS A 1 79 ? 11.104 9.129 -0.572 1.00 96.00 79 LYS A N 1
ATOM 630 C CA . LYS A 1 79 ? 12.535 9.426 -0.645 1.00 96.00 79 LYS A CA 1
ATOM 631 C C . LYS A 1 79 ? 12.953 9.984 -2.004 1.00 96.00 79 LYS A C 1
ATOM 633 O O . LYS A 1 79 ? 13.721 10.945 -2.038 1.00 96.00 79 LYS A O 1
ATOM 638 N N . VAL A 1 80 ? 12.489 9.366 -3.088 1.00 96.69 80 VAL A N 1
ATOM 639 C CA . VAL A 1 80 ? 12.968 9.638 -4.450 1.00 96.69 80 VAL A CA 1
ATOM 640 C C . VAL A 1 80 ? 12.199 10.771 -5.115 1.00 96.69 80 VAL A C 1
ATOM 642 O O . VAL A 1 80 ? 12.798 11.612 -5.783 1.00 96.69 80 VAL A O 1
ATOM 645 N N . ILE A 1 81 ? 10.880 10.834 -4.925 1.00 97.12 81 ILE A N 1
ATOM 646 C CA . ILE A 1 81 ? 10.047 11.824 -5.605 1.00 97.12 81 ILE A CA 1
ATOM 647 C C . ILE A 1 81 ? 10.098 13.154 -4.833 1.00 97.12 81 ILE A C 1
ATOM 649 O O . ILE A 1 81 ? 9.692 13.206 -3.665 1.00 97.12 81 ILE A O 1
ATOM 653 N N . PRO A 1 82 ? 10.531 14.266 -5.461 1.00 95.88 82 PRO A N 1
ATOM 654 C CA . PRO A 1 82 ? 10.554 15.571 -4.811 1.00 95.88 82 PRO A CA 1
ATOM 655 C C . PRO A 1 82 ? 9.169 16.025 -4.347 1.00 95.88 82 PRO A C 1
ATOM 657 O O . PRO A 1 82 ? 8.137 15.669 -4.917 1.00 95.88 82 PRO A O 1
ATOM 660 N N . SER A 1 83 ? 9.137 16.868 -3.315 1.00 94.25 83 SER A N 1
ATOM 661 C CA . SER A 1 83 ? 7.887 17.479 -2.861 1.00 94.25 83 SER A CA 1
ATOM 662 C C . SER A 1 83 ? 7.254 18.321 -3.965 1.00 94.25 83 SER A C 1
ATOM 664 O O . SER A 1 83 ? 7.900 19.211 -4.508 1.00 94.25 83 SER A O 1
ATOM 666 N N . GLY A 1 84 ? 5.981 18.070 -4.261 1.00 96.06 84 GLY A N 1
ATOM 667 C CA . GLY A 1 84 ? 5.230 18.811 -5.267 1.00 96.06 84 GLY A CA 1
ATOM 668 C C . GLY A 1 84 ? 3.971 18.073 -5.709 1.00 96.06 84 GLY A C 1
ATOM 669 O O . GLY A 1 84 ? 3.626 17.019 -5.164 1.00 96.06 84 GLY A O 1
ATOM 670 N N . SER A 1 85 ? 3.310 18.622 -6.726 1.00 96.56 85 SER A N 1
ATOM 671 C CA . SER A 1 85 ? 2.045 18.110 -7.266 1.00 96.56 85 SER A CA 1
ATOM 672 C C . SER A 1 85 ? 2.149 16.672 -7.773 1.00 96.56 85 SER A C 1
ATOM 674 O O . SER A 1 85 ? 1.240 15.881 -7.539 1.00 96.56 85 SER A O 1
ATOM 676 N N . TYR A 1 86 ? 3.266 16.301 -8.406 1.00 97.62 86 TYR A N 1
ATOM 677 C CA . TYR A 1 86 ? 3.484 14.936 -8.887 1.00 97.62 86 TYR A CA 1
ATOM 678 C C . TYR A 1 86 ? 3.512 13.923 -7.732 1.00 97.62 86 TYR A C 1
ATOM 680 O O . TYR A 1 86 ? 2.763 12.947 -7.750 1.00 97.62 86 TYR A O 1
ATOM 688 N N . ARG A 1 87 ? 4.273 14.198 -6.663 1.00 97.56 87 ARG A N 1
ATOM 689 C CA . ARG A 1 87 ? 4.293 13.351 -5.460 1.00 97.56 87 ARG A CA 1
ATOM 690 C C . ARG A 1 87 ? 2.918 13.264 -4.801 1.00 97.56 87 ARG A C 1
ATOM 692 O O . ARG A 1 87 ? 2.488 12.177 -4.426 1.00 97.56 87 ARG A O 1
ATOM 699 N N . ALA A 1 88 ? 2.221 14.395 -4.686 1.00 97.38 88 ALA A N 1
ATOM 700 C CA . ALA A 1 88 ? 0.862 14.430 -4.155 1.00 97.38 88 ALA A CA 1
ATOM 701 C C . ALA A 1 88 ? -0.092 13.559 -4.987 1.00 97.38 88 ALA A C 1
ATOM 703 O O . ALA A 1 88 ? -0.843 12.769 -4.423 1.00 97.38 88 ALA A O 1
ATOM 704 N N . ASN A 1 89 ? -0.013 13.626 -6.320 1.00 97.38 89 ASN A N 1
ATOM 705 C CA . ASN A 1 89 ? -0.801 12.784 -7.222 1.00 97.38 89 ASN A CA 1
ATOM 706 C C . ASN A 1 89 ? -0.497 11.292 -7.044 1.00 97.38 89 ASN A C 1
ATOM 708 O O . ASN A 1 89 ? -1.426 10.486 -7.025 1.00 97.38 89 ASN A O 1
ATOM 712 N N . CYS A 1 90 ? 0.773 10.930 -6.854 1.00 97.75 90 CYS A N 1
ATOM 713 C CA . CYS A 1 90 ? 1.155 9.541 -6.621 1.00 97.75 90 CYS A CA 1
ATOM 714 C C . CYS A 1 90 ? 0.569 9.008 -5.303 1.00 97.75 90 CYS A C 1
ATOM 716 O O . CYS A 1 90 ? 0.001 7.918 -5.277 1.00 97.75 90 CYS A O 1
ATOM 718 N N . PHE A 1 91 ? 0.661 9.781 -4.216 1.00 97.69 91 PHE A N 1
ATOM 719 C CA . PHE A 1 91 ? 0.158 9.356 -2.907 1.00 97.69 91 PHE A CA 1
ATOM 720 C C . PHE A 1 91 ? -1.353 9.473 -2.743 1.00 97.69 91 PHE A C 1
ATOM 722 O O . PHE A 1 91 ? -1.906 8.749 -1.924 1.00 97.69 91 PHE A O 1
ATOM 729 N N . LYS A 1 92 ? -2.043 10.359 -3.468 1.00 95.75 92 LYS A N 1
ATOM 730 C CA . LYS A 1 92 ? -3.503 10.505 -3.346 1.00 95.75 92 LYS A CA 1
ATOM 731 C C . LYS A 1 92 ? -4.294 9.508 -4.201 1.00 95.75 92 LYS A C 1
ATOM 733 O O . LYS A 1 92 ? -5.504 9.416 -4.052 1.00 95.75 92 LYS A O 1
ATOM 738 N N . SER A 1 93 ? -3.626 8.796 -5.111 1.00 95.75 93 SER A N 1
ATOM 739 C CA . SER A 1 93 ? -4.254 7.820 -6.006 1.00 95.75 93 SER A CA 1
ATOM 740 C C . SER A 1 93 ? -4.895 6.672 -5.224 1.00 95.75 93 SER A C 1
ATOM 742 O O . SER A 1 93 ? -4.215 5.999 -4.448 1.00 95.75 93 SER A O 1
ATOM 744 N N . ASP A 1 94 ? -6.172 6.388 -5.495 1.00 93.75 94 ASP A N 1
ATOM 745 C CA . ASP A 1 94 ? -6.887 5.235 -4.926 1.00 93.75 94 ASP A CA 1
ATOM 746 C C . ASP A 1 94 ? -6.320 3.886 -5.411 1.00 93.75 94 ASP A C 1
ATOM 748 O O . ASP A 1 94 ? -6.596 2.852 -4.810 1.00 93.75 94 ASP A O 1
ATOM 752 N N . CYS A 1 95 ? -5.489 3.885 -6.463 1.00 96.25 95 CYS A N 1
ATOM 753 C CA . CYS A 1 95 ? -4.768 2.687 -6.895 1.00 96.25 95 CYS A CA 1
ATOM 754 C C . CYS A 1 95 ? -3.710 2.251 -5.870 1.00 96.25 95 CYS A C 1
ATOM 756 O O . CYS A 1 95 ? -3.457 1.062 -5.738 1.00 96.25 95 CYS A O 1
ATOM 758 N N . LEU A 1 96 ? -3.100 3.194 -5.143 1.00 97.94 96 LEU A N 1
ATOM 759 C CA . LEU A 1 96 ? -2.122 2.894 -4.098 1.00 97.94 96 LEU A CA 1
ATOM 760 C C . LEU A 1 96 ? -2.859 2.430 -2.840 1.00 97.94 96 LEU A C 1
ATOM 762 O O . LEU A 1 96 ? -3.508 3.241 -2.180 1.00 97.94 96 LEU A O 1
ATOM 766 N N . GLN A 1 97 ? -2.754 1.152 -2.492 1.00 97.56 97 GLN A N 1
ATOM 767 C CA . GLN A 1 97 ? -3.490 0.571 -1.362 1.00 97.56 97 GLN A CA 1
ATOM 768 C C . GLN A 1 97 ? -2.654 0.503 -0.086 1.00 97.56 97 GLN A C 1
ATOM 770 O O . GLN A 1 97 ? -3.207 0.556 1.013 1.00 97.56 97 GLN A O 1
ATOM 775 N N . ALA A 1 98 ? -1.328 0.423 -0.208 1.00 98.31 98 ALA A N 1
ATOM 776 C CA . ALA A 1 98 ? -0.446 0.395 0.947 1.00 98.31 98 ALA A CA 1
ATOM 777 C C . ALA A 1 98 ? 0.8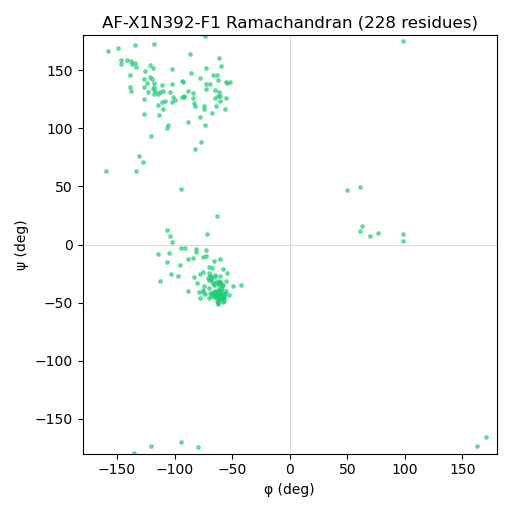97 1.085 0.693 1.00 98.31 98 ALA A C 1
ATOM 779 O O . ALA A 1 98 ? 1.341 1.235 -0.442 1.00 98.31 98 ALA A O 1
ATOM 780 N N . ILE A 1 99 ? 1.545 1.482 1.782 1.00 98.38 99 ILE A N 1
ATOM 781 C CA . ILE A 1 99 ? 2.867 2.094 1.812 1.00 98.38 99 ILE A CA 1
ATOM 782 C C . ILE A 1 99 ? 3.734 1.288 2.777 1.00 98.38 99 ILE A C 1
ATOM 784 O O . ILE A 1 99 ? 3.493 1.274 3.990 1.00 98.38 99 ILE A O 1
ATOM 788 N N . GLY A 1 100 ? 4.734 0.617 2.219 1.00 98.06 100 GLY A N 1
ATOM 789 C CA . GLY A 1 100 ? 5.833 0.004 2.944 1.00 98.06 100 GLY A CA 1
ATOM 790 C C . GLY A 1 100 ? 6.751 1.065 3.535 1.00 98.06 100 GLY A C 1
ATOM 791 O O . GLY A 1 100 ? 7.048 2.064 2.882 1.00 98.06 100 GLY A O 1
ATOM 792 N N . TYR A 1 101 ? 7.198 0.875 4.774 1.00 97.31 101 TYR A N 1
ATOM 793 C CA . TYR A 1 101 ? 8.123 1.802 5.428 1.00 97.31 101 TYR A CA 1
ATOM 794 C C . TYR A 1 101 ? 9.088 1.082 6.374 1.00 97.31 101 TYR A C 1
ATOM 796 O O . TYR A 1 101 ? 8.770 0.020 6.914 1.00 97.31 101 TYR A O 1
ATOM 804 N N . ARG A 1 102 ? 10.255 1.687 6.632 1.00 94.06 102 ARG A N 1
ATOM 805 C CA . ARG A 1 102 ? 11.263 1.154 7.569 1.00 94.06 102 ARG A CA 1
ATOM 806 C C . ARG A 1 102 ? 11.437 2.012 8.828 1.00 94.06 102 ARG A C 1
ATOM 808 O O . ARG A 1 102 ? 11.714 1.482 9.903 1.00 94.06 102 ARG A O 1
ATOM 815 N N . ASN A 1 103 ? 11.243 3.327 8.738 1.00 94.38 103 ASN A N 1
ATOM 816 C CA . ASN A 1 103 ? 11.482 4.291 9.810 1.00 94.38 103 ASN A CA 1
ATOM 817 C C . ASN A 1 103 ? 10.173 4.887 10.364 1.00 94.38 103 ASN A C 1
ATOM 819 O O . ASN A 1 103 ? 9.466 5.636 9.690 1.00 94.38 103 ASN A O 1
ATOM 823 N N . GLU A 1 104 ? 9.887 4.640 11.647 1.00 94.00 104 GLU A N 1
ATOM 824 C CA . GLU A 1 104 ? 8.663 5.129 12.311 1.00 94.00 104 GLU A CA 1
ATOM 825 C C . GLU A 1 104 ? 8.516 6.660 12.292 1.00 94.00 104 GLU A C 1
ATOM 827 O O . GLU A 1 104 ? 7.411 7.183 12.138 1.00 94.00 104 GLU A O 1
ATOM 832 N N . LYS A 1 105 ? 9.619 7.413 12.408 1.00 95.44 105 LYS A N 1
ATOM 833 C CA . LYS A 1 105 ? 9.579 8.883 12.392 1.00 95.44 105 LYS A CA 1
ATOM 834 C C . LYS A 1 105 ? 9.165 9.408 11.018 1.00 95.44 105 LYS A C 1
ATOM 836 O O . LYS A 1 105 ? 8.362 10.338 10.942 1.00 95.44 105 LYS A O 1
ATOM 841 N N . GLN A 1 106 ? 9.694 8.822 9.943 1.00 95.19 106 GLN A N 1
ATOM 842 C CA . GLN A 1 106 ? 9.314 9.198 8.577 1.00 95.19 106 GLN A CA 1
ATOM 843 C C . GLN A 1 106 ? 7.881 8.780 8.264 1.00 95.19 106 GLN A C 1
ATOM 845 O O . GLN A 1 106 ? 7.121 9.587 7.731 1.00 95.19 106 GLN A O 1
ATOM 850 N N . LYS A 1 107 ? 7.476 7.578 8.683 1.00 95.38 107 LYS A N 1
ATOM 851 C CA . LYS A 1 107 ? 6.092 7.123 8.555 1.00 95.38 107 LYS A CA 1
ATOM 852 C C . LYS A 1 107 ? 5.111 8.056 9.256 1.00 95.38 107 LYS A C 1
ATOM 854 O O . LYS A 1 107 ? 4.103 8.414 8.660 1.00 95.38 107 LYS A O 1
ATOM 859 N N . ASN A 1 108 ? 5.395 8.492 10.484 1.00 95.25 108 ASN A N 1
ATOM 860 C CA . ASN A 1 108 ? 4.505 9.410 11.202 1.00 95.25 108 ASN A CA 1
ATOM 861 C C . ASN A 1 108 ? 4.417 10.770 10.498 1.00 95.25 108 ASN A C 1
ATOM 863 O O . ASN A 1 108 ? 3.320 11.282 10.299 1.00 95.25 108 ASN A O 1
ATOM 867 N N . LYS A 1 109 ? 5.547 11.295 10.009 1.00 95.56 109 LYS A N 1
ATOM 868 C CA . LYS A 1 109 ? 5.564 12.516 9.193 1.00 95.56 109 LYS A CA 1
ATOM 869 C C . LYS A 1 109 ? 4.712 12.375 7.927 1.00 95.56 109 LYS A C 1
ATOM 871 O O . LYS A 1 109 ? 3.961 13.289 7.599 1.00 95.56 109 LYS A O 1
ATOM 876 N N . LEU A 1 110 ? 4.828 11.258 7.208 1.00 95.88 110 LEU A N 1
ATOM 877 C CA . LEU A 1 110 ? 4.026 11.008 6.011 1.00 95.88 110 LEU A CA 1
ATOM 878 C C . LEU A 1 110 ? 2.542 10.858 6.363 1.00 95.88 110 LEU A C 1
ATOM 880 O O . LEU A 1 110 ? 1.711 11.492 5.724 1.00 95.88 110 LEU A O 1
ATOM 884 N N . ALA A 1 111 ? 2.206 10.103 7.410 1.00 94.75 111 ALA A N 1
ATOM 885 C CA . ALA A 1 111 ? 0.832 9.964 7.889 1.00 94.75 111 ALA A CA 1
ATOM 886 C C . ALA A 1 111 ? 0.198 11.327 8.226 1.00 94.75 111 ALA A C 1
ATOM 888 O O . ALA A 1 111 ? -0.940 11.585 7.833 1.00 94.75 111 ALA A O 1
ATOM 889 N N . ASP A 1 112 ? 0.948 12.226 8.868 1.00 94.62 112 ASP A N 1
ATOM 890 C CA . ASP A 1 112 ? 0.494 13.587 9.158 1.00 94.62 112 ASP A CA 1
ATOM 891 C C . ASP A 1 112 ? 0.271 14.412 7.883 1.00 94.62 112 ASP A C 1
ATOM 893 O O . ASP A 1 112 ? -0.718 15.144 7.797 1.00 94.62 112 ASP A O 1
ATOM 897 N N . ILE A 1 113 ? 1.142 14.280 6.875 1.00 94.69 113 ILE A N 1
ATOM 898 C CA . ILE A 1 113 ? 0.968 14.934 5.568 1.00 94.69 113 ILE A CA 1
ATOM 899 C C . ILE A 1 113 ? -0.309 14.431 4.888 1.00 94.69 113 ILE A C 1
ATOM 901 O O . ILE A 1 113 ? -1.130 15.245 4.468 1.00 94.69 113 ILE A O 1
ATOM 905 N N . LEU A 1 114 ? -0.501 13.110 4.809 1.00 93.62 114 LEU A N 1
ATOM 906 C CA . LEU A 1 114 ? -1.663 12.497 4.156 1.00 93.62 114 LEU A CA 1
ATOM 907 C C . LEU A 1 114 ? -2.981 12.848 4.858 1.00 93.62 114 LEU A C 1
ATOM 909 O O . LEU A 1 114 ? -4.016 12.965 4.207 1.00 93.62 114 LEU A O 1
ATOM 913 N N . LYS A 1 115 ? -2.949 13.026 6.183 1.00 90.25 115 LYS A N 1
ATOM 914 C CA . LYS A 1 115 ? -4.128 13.364 6.986 1.00 90.25 115 LYS A CA 1
ATOM 915 C C . LYS A 1 115 ? -4.499 14.844 6.911 1.00 90.25 115 LYS A C 1
ATOM 917 O O . LYS A 1 115 ? -5.684 15.165 6.870 1.00 90.25 115 LYS A O 1
ATOM 922 N N . ASN A 1 116 ? -3.509 15.736 6.945 1.00 91.62 116 ASN A N 1
ATOM 923 C CA . ASN A 1 116 ? -3.744 17.165 7.173 1.00 91.62 116 ASN A CA 1
ATOM 924 C C . ASN A 1 116 ? -3.582 18.032 5.913 1.00 91.62 116 ASN A C 1
ATOM 926 O O . ASN A 1 116 ? -4.006 19.186 5.922 1.00 91.62 116 ASN A O 1
ATOM 930 N N . SER A 1 117 ? -2.975 17.519 4.837 1.00 93.50 117 SER A N 1
ATOM 931 C CA . SER A 1 117 ? -2.797 18.276 3.594 1.00 93.50 117 SER A CA 1
ATOM 932 C C . SER A 1 117 ? -3.944 18.053 2.612 1.00 93.50 117 SER A C 1
ATOM 934 O O . SER A 1 117 ? -4.224 16.925 2.207 1.00 93.50 117 SER A O 1
ATOM 936 N N . ASN A 1 118 ? -4.548 19.146 2.138 1.00 92.88 118 ASN A N 1
ATOM 937 C CA . ASN A 1 118 ? -5.589 19.097 1.107 1.00 92.88 118 ASN A CA 1
ATOM 938 C C . ASN A 1 118 ? -5.091 18.490 -0.215 1.00 92.88 118 ASN A C 1
ATOM 940 O O . ASN A 1 118 ? -5.860 17.828 -0.906 1.00 92.88 118 ASN A O 1
ATOM 944 N N . GLU A 1 119 ? -3.814 18.676 -0.562 1.00 95.00 119 GLU A N 1
ATOM 945 C CA . GLU A 1 119 ? -3.233 18.155 -1.810 1.00 95.00 119 GLU A CA 1
ATOM 946 C C . GLU A 1 119 ? -3.121 16.623 -1.823 1.00 95.00 119 GLU A C 1
ATOM 948 O O . GLU A 1 119 ? -3.157 16.008 -2.888 1.00 95.00 119 GLU A O 1
ATOM 953 N N . TYR A 1 120 ? -2.999 16.018 -0.637 1.00 95.38 120 TYR A N 1
ATOM 954 C CA . TYR A 1 120 ? -2.812 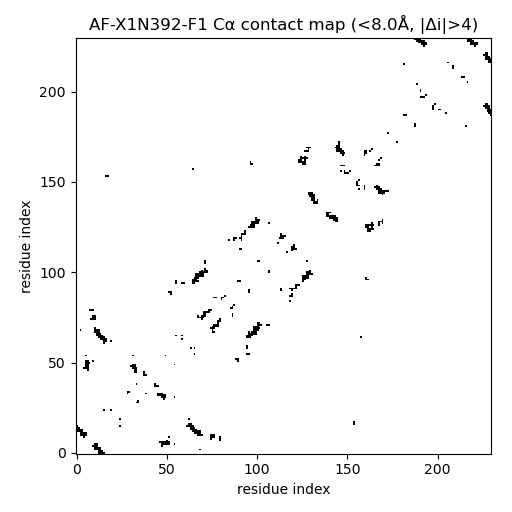14.578 -0.433 1.00 95.38 120 TYR A CA 1
ATOM 955 C C . TYR A 1 120 ? -4.099 13.893 0.041 1.00 95.38 120 TYR A C 1
ATOM 957 O O . TYR A 1 120 ? -4.072 12.717 0.401 1.00 95.38 120 TYR A O 1
ATOM 965 N N . LYS A 1 121 ? -5.222 14.621 0.064 1.00 92.06 121 LYS A N 1
ATOM 966 C CA . LYS A 1 121 ? -6.495 14.123 0.579 1.00 92.06 121 LYS A CA 1
ATOM 967 C C . LYS A 1 121 ? -6.967 12.914 -0.228 1.00 92.06 121 LYS A C 1
ATOM 969 O O . LYS A 1 121 ? -7.036 12.962 -1.455 1.00 92.06 121 LYS A O 1
ATOM 974 N N . ARG A 1 122 ? -7.346 11.858 0.490 1.00 91.62 122 ARG A N 1
ATOM 975 C CA . ARG A 1 122 ? -7.888 10.606 -0.049 1.00 91.62 122 ARG A CA 1
ATOM 976 C C . ARG A 1 122 ? -9.271 10.339 0.524 1.00 91.62 122 ARG A C 1
ATOM 978 O O . ARG A 1 122 ? -9.570 10.771 1.637 1.00 91.62 122 ARG A O 1
ATOM 985 N N . ASN A 1 123 ? -10.083 9.589 -0.215 1.00 87.00 123 ASN A N 1
ATOM 986 C CA . ASN A 1 123 ? -11.356 9.080 0.296 1.00 87.00 123 ASN A CA 1
ATOM 987 C C . ASN A 1 123 ? -11.127 7.911 1.259 1.00 87.00 123 ASN A C 1
ATOM 989 O O . ASN A 1 123 ? -11.765 7.829 2.305 1.00 87.00 123 ASN A O 1
ATOM 993 N N . ILE A 1 124 ? -10.182 7.037 0.907 1.00 89.25 124 ILE A N 1
ATOM 994 C CA . ILE A 1 124 ? -9.783 5.879 1.704 1.00 89.25 124 ILE A CA 1
ATOM 995 C C . ILE A 1 124 ? -8.364 6.134 2.235 1.00 89.25 124 ILE A C 1
ATOM 997 O O . ILE A 1 124 ? -7.451 6.376 1.430 1.00 89.25 124 ILE A O 1
ATOM 1001 N N . PRO A 1 125 ? -8.148 6.107 3.565 1.00 91.88 125 PRO A N 1
ATOM 1002 C CA . PRO A 1 125 ? -6.809 6.169 4.137 1.00 91.88 125 PRO A CA 1
ATOM 1003 C C . PRO A 1 125 ? -5.927 5.063 3.557 1.00 91.88 125 PRO A C 1
ATOM 1005 O O . PRO A 1 125 ? -6.385 3.940 3.375 1.00 91.88 125 PRO A O 1
ATOM 1008 N N . VAL A 1 126 ? -4.664 5.366 3.275 1.00 95.19 126 VAL A N 1
ATOM 1009 C CA . VAL A 1 126 ? -3.717 4.353 2.796 1.00 95.19 126 VAL A CA 1
ATOM 1010 C C . VAL A 1 126 ? -3.216 3.495 3.960 1.00 95.19 126 VAL A C 1
ATOM 1012 O O . VAL A 1 126 ? -3.009 4.001 5.068 1.00 95.19 126 VAL A O 1
ATOM 1015 N N . ALA A 1 127 ? -3.014 2.198 3.726 1.00 97.50 127 ALA A N 1
ATOM 1016 C CA . ALA A 1 127 ? -2.435 1.313 4.727 1.00 97.50 127 ALA A CA 1
ATOM 1017 C C . ALA A 1 127 ? -0.934 1.586 4.901 1.00 97.50 127 ALA A C 1
ATOM 1019 O O . ALA A 1 127 ? -0.211 1.731 3.920 1.00 97.50 127 ALA A O 1
ATOM 1020 N N . PHE A 1 128 ? -0.446 1.591 6.140 1.00 97.75 128 PHE A N 1
ATOM 1021 C CA . PHE A 1 128 ? 0.989 1.550 6.425 1.00 97.75 128 PHE A CA 1
ATOM 1022 C C . PHE A 1 128 ? 1.371 0.135 6.823 1.00 97.75 128 PHE A C 1
ATOM 1024 O O . PHE A 1 128 ? 0.761 -0.446 7.720 1.00 97.75 128 PHE A O 1
ATOM 1031 N N . VAL A 1 129 ? 2.375 -0.410 6.153 1.00 97.88 129 VAL A N 1
ATOM 1032 C CA . VAL A 1 129 ? 2.732 -1.824 6.232 1.00 97.88 129 VAL A CA 1
ATOM 1033 C C . VAL A 1 129 ? 4.249 -1.979 6.302 1.00 97.88 129 VAL A C 1
ATOM 1035 O O . VAL A 1 129 ? 5.008 -1.085 5.938 1.00 97.88 129 VAL A O 1
ATOM 1038 N N . LYS A 1 130 ? 4.692 -3.118 6.817 1.00 95.69 130 LYS A N 1
ATOM 1039 C CA . LYS A 1 130 ? 6.086 -3.546 6.839 1.00 95.69 130 LYS A CA 1
ATOM 1040 C C . LYS A 1 130 ? 6.230 -4.937 6.239 1.00 95.69 130 LYS A C 1
ATOM 1042 O O . LYS A 1 130 ? 5.398 -5.814 6.493 1.00 95.69 130 LYS A O 1
ATOM 1047 N N . PHE A 1 131 ? 7.321 -5.125 5.511 1.00 92.44 131 PHE A N 1
ATOM 1048 C CA . PHE A 1 131 ? 7.743 -6.391 4.918 1.00 92.44 131 PHE A CA 1
ATOM 1049 C C . PHE A 1 131 ? 9.243 -6.548 5.143 1.00 92.44 131 PHE A C 1
ATOM 1051 O O . PHE A 1 131 ? 9.946 -5.550 5.308 1.00 92.44 131 PHE A O 1
ATOM 1058 N N . SER A 1 132 ? 9.729 -7.787 5.146 1.00 91.75 132 SER A N 1
ATOM 1059 C CA . SER A 1 132 ? 11.153 -8.062 5.337 1.00 91.75 132 SER A CA 1
ATOM 1060 C C . SER A 1 132 ? 12.027 -7.627 4.167 1.00 91.75 132 SER A C 1
ATOM 1062 O O . SER A 1 132 ? 13.195 -7.353 4.404 1.00 91.75 132 SER A O 1
ATOM 1064 N N . ASP A 1 133 ? 11.479 -7.571 2.943 1.00 91.50 133 ASP A N 1
ATOM 1065 C CA . ASP A 1 133 ? 12.253 -7.263 1.726 1.00 91.50 133 ASP A CA 1
ATOM 1066 C C . ASP A 1 133 ? 13.530 -8.129 1.639 1.00 91.50 133 ASP A C 1
ATOM 1068 O O . ASP A 1 133 ? 14.663 -7.664 1.513 1.00 91.50 133 ASP A O 1
ATOM 1072 N N . SER A 1 134 ? 13.321 -9.424 1.888 1.00 90.00 134 SER A N 1
ATOM 1073 C CA . SER A 1 134 ? 14.368 -10.378 2.248 1.00 90.00 134 SER A CA 1
ATOM 1074 C C . SER A 1 134 ? 15.051 -10.914 0.996 1.00 90.00 134 SER A C 1
ATOM 1076 O O . SER A 1 134 ? 14.387 -11.378 0.069 1.00 90.00 134 SER A O 1
ATOM 1078 N N . HIS A 1 135 ? 16.383 -10.875 1.005 1.00 89.75 135 HIS A N 1
ATOM 1079 C CA . HIS A 1 135 ? 17.231 -11.399 -0.071 1.00 89.75 135 HIS A CA 1
ATOM 1080 C C . HIS A 1 135 ? 17.898 -12.728 0.327 1.00 89.75 135 HIS A C 1
ATOM 1082 O O . HIS A 1 135 ? 18.505 -13.407 -0.502 1.00 89.75 135 HIS A O 1
ATOM 1088 N N . CYS A 1 136 ? 17.757 -13.134 1.594 1.00 90.38 136 CYS A N 1
ATOM 1089 C CA . CYS A 1 136 ? 18.167 -14.437 2.106 1.00 90.38 136 CYS A CA 1
ATOM 1090 C C . CYS A 1 136 ? 17.162 -14.998 3.128 1.00 90.38 136 CYS A C 1
ATOM 1092 O O . CYS A 1 136 ? 16.389 -14.255 3.732 1.00 90.38 136 CYS A O 1
ATOM 1094 N N . LEU A 1 137 ? 17.177 -16.320 3.339 1.00 90.38 137 LEU A N 1
ATOM 1095 C CA . LEU A 1 137 ? 16.200 -17.018 4.192 1.00 90.38 137 LEU A CA 1
ATOM 1096 C C . LEU A 1 137 ? 16.159 -16.496 5.637 1.00 90.38 137 LEU A C 1
ATOM 1098 O O . LEU A 1 137 ? 15.081 -16.438 6.223 1.00 90.38 137 LEU A O 1
ATOM 1102 N N . ASP A 1 138 ? 17.301 -16.079 6.183 1.00 93.00 138 ASP A N 1
ATOM 1103 C CA . ASP A 1 138 ? 17.412 -15.607 7.569 1.00 93.00 138 ASP A CA 1
ATOM 1104 C C . ASP A 1 138 ? 16.721 -14.252 7.801 1.00 93.00 138 ASP A C 1
ATOM 1106 O O . ASP A 1 138 ? 16.387 -13.897 8.931 1.00 93.00 138 ASP A O 1
ATOM 1110 N N . GLU A 1 139 ? 16.472 -13.490 6.734 1.00 91.12 139 GLU A N 1
ATOM 1111 C CA . GLU A 1 139 ? 15.803 -12.189 6.802 1.00 91.12 139 GLU A CA 1
ATOM 1112 C C . GLU A 1 139 ? 14.277 -12.296 6.706 1.00 91.12 139 GLU A C 1
ATOM 1114 O O . GLU A 1 139 ? 13.571 -11.315 6.972 1.00 91.12 139 GLU A O 1
ATOM 1119 N N . VAL A 1 140 ? 13.740 -13.459 6.323 1.00 91.62 140 VAL A N 1
ATOM 1120 C CA . VAL A 1 140 ? 12.300 -13.653 6.120 1.00 91.62 140 VAL A CA 1
ATOM 1121 C C . VAL A 1 140 ? 11.549 -13.389 7.424 1.00 91.62 140 VAL A C 1
ATOM 1123 O O . VAL A 1 140 ? 11.793 -14.014 8.452 1.00 91.62 140 VAL A O 1
ATOM 1126 N N . GLY A 1 141 ? 10.593 -12.457 7.382 1.00 88.44 141 GLY A N 1
ATOM 1127 C CA . GLY A 1 141 ? 9.750 -12.139 8.537 1.00 88.44 141 GLY A CA 1
ATOM 1128 C C . GLY A 1 141 ? 10.419 -11.286 9.622 1.00 88.44 141 GLY A C 1
ATOM 1129 O O . GLY A 1 141 ? 9.815 -11.075 10.671 1.00 88.44 141 GLY A O 1
ATOM 1130 N N . THR A 1 142 ? 11.613 -10.734 9.378 1.00 91.19 142 THR A N 1
ATOM 1131 C CA . THR A 1 142 ? 12.237 -9.713 10.252 1.00 91.19 142 THR A CA 1
ATOM 1132 C C . THR A 1 142 ? 11.335 -8.499 10.485 1.00 91.19 142 THR A C 1
ATOM 1134 O O . THR A 1 142 ? 11.337 -7.905 11.565 1.00 91.19 142 THR A O 1
ATOM 1137 N N . TYR A 1 143 ? 10.504 -8.173 9.496 1.00 91.31 143 TYR A N 1
ATOM 1138 C CA . TYR A 1 143 ? 9.414 -7.221 9.617 1.00 91.31 143 TYR A CA 1
ATOM 1139 C C . TYR A 1 143 ? 8.101 -7.850 9.160 1.00 91.31 143 TYR A C 1
ATOM 1141 O O . TYR A 1 143 ? 8.034 -8.487 8.108 1.00 91.31 143 TYR A O 1
ATOM 1149 N N . VAL A 1 144 ? 7.044 -7.631 9.942 1.00 93.25 144 VAL A N 1
ATOM 1150 C CA . VAL A 1 144 ? 5.718 -8.204 9.696 1.00 93.25 144 VAL A CA 1
ATOM 1151 C C . VAL A 1 144 ? 4.620 -7.159 9.831 1.00 93.25 144 VAL A C 1
ATOM 1153 O O . VAL A 1 144 ? 4.726 -6.201 10.599 1.00 93.25 144 VAL A O 1
ATOM 1156 N N . THR A 1 145 ? 3.533 -7.398 9.107 1.00 95.81 145 THR A N 1
ATOM 1157 C CA . THR A 1 145 ? 2.264 -6.683 9.242 1.00 95.81 145 THR A CA 1
ATOM 1158 C C . THR A 1 145 ? 1.188 -7.678 9.636 1.00 95.81 145 THR A C 1
ATOM 1160 O O . THR A 1 145 ? 1.070 -8.746 9.040 1.00 95.81 145 THR A O 1
ATOM 1163 N N . TRP A 1 146 ? 0.380 -7.315 10.620 1.00 95.12 146 TRP A N 1
ATOM 1164 C CA . TRP A 1 146 ? -0.749 -8.098 11.088 1.00 95.12 146 TRP A CA 1
ATOM 1165 C C . TRP A 1 146 ? -2.022 -7.648 10.383 1.00 95.12 146 TRP A C 1
ATOM 1167 O O . TRP A 1 146 ? -2.371 -6.466 10.406 1.00 95.12 146 TRP A O 1
ATOM 1177 N N . PHE A 1 147 ? -2.720 -8.611 9.787 1.00 95.56 147 PHE A N 1
ATOM 1178 C CA . PHE A 1 147 ? -3.992 -8.404 9.109 1.00 95.56 147 PHE A CA 1
ATOM 1179 C C . PHE A 1 147 ? -5.119 -9.049 9.915 1.00 95.56 147 PHE A C 1
ATOM 1181 O O . PHE A 1 147 ? -5.036 -10.220 10.286 1.00 95.56 147 PHE A O 1
ATOM 1188 N N . LYS A 1 148 ? -6.205 -8.309 10.138 1.00 94.44 148 LYS A N 1
ATOM 1189 C CA . LYS A 1 148 ? -7.469 -8.866 10.626 1.00 94.44 148 LYS A CA 1
ATOM 1190 C C . LYS A 1 148 ? -8.308 -9.305 9.427 1.00 94.44 148 LYS A C 1
ATOM 1192 O O . LYS A 1 148 ? -8.867 -8.465 8.720 1.00 94.44 148 LYS A O 1
ATOM 1197 N N . LEU A 1 149 ? -8.386 -10.614 9.211 1.00 94.75 149 LEU A N 1
ATOM 1198 C CA . LEU A 1 149 ? -9.077 -11.228 8.077 1.00 94.75 149 LEU A CA 1
ATOM 1199 C C . LEU A 1 149 ? -10.166 -12.184 8.561 1.00 94.75 149 LEU A C 1
ATOM 1201 O O . LEU A 1 149 ? -9.957 -12.901 9.538 1.00 94.75 149 LEU A O 1
ATOM 1205 N N . ASP A 1 150 ? -11.282 -12.246 7.835 1.00 92.12 150 ASP A N 1
ATOM 1206 C CA . ASP A 1 150 ? -12.310 -13.268 8.068 1.00 92.12 150 ASP A CA 1
ATOM 1207 C C . ASP A 1 150 ? -11.911 -14.596 7.405 1.00 92.12 150 ASP A C 1
ATOM 1209 O O . ASP A 1 150 ? -12.207 -15.680 7.908 1.00 92.12 150 ASP A O 1
ATOM 1213 N N . LYS A 1 151 ? -11.207 -14.513 6.267 1.00 96.06 151 LYS A N 1
ATOM 1214 C CA . LYS A 1 151 ? -10.624 -15.646 5.537 1.00 96.06 151 LYS A CA 1
ATOM 1215 C C . LYS A 1 151 ? -9.232 -15.289 5.025 1.00 96.06 151 LYS A C 1
ATOM 1217 O O . LYS A 1 151 ? -8.992 -14.158 4.615 1.00 96.06 151 LYS A O 1
ATOM 1222 N N . ILE A 1 152 ? -8.326 -16.264 4.988 1.00 96.19 152 ILE A N 1
ATOM 1223 C CA . ILE A 1 152 ? -6.986 -16.087 4.412 1.00 96.19 152 ILE A CA 1
ATOM 1224 C C . ILE A 1 152 ? -7.089 -16.248 2.891 1.00 96.19 152 ILE A C 1
ATOM 1226 O O . ILE A 1 152 ? -6.887 -17.332 2.352 1.00 96.19 152 ILE A O 1
ATOM 1230 N N . ASN A 1 153 ? -7.480 -15.177 2.201 1.00 96.38 153 ASN A N 1
ATOM 1231 C CA . ASN A 1 153 ? -7.528 -15.122 0.742 1.00 96.38 153 ASN A CA 1
ATOM 1232 C C . ASN A 1 153 ? -7.261 -13.701 0.224 1.00 96.38 153 ASN A C 1
ATOM 1234 O O . ASN A 1 153 ? -7.234 -12.735 0.992 1.00 96.38 153 ASN A O 1
ATOM 1238 N N . PHE A 1 154 ? -7.059 -13.590 -1.088 1.00 97.56 154 PHE A N 1
ATOM 1239 C CA . PHE A 1 154 ? -6.714 -12.337 -1.756 1.00 97.56 154 PHE A CA 1
ATOM 1240 C C . PHE A 1 154 ? -7.742 -11.223 -1.507 1.00 97.56 154 PHE A C 1
ATOM 1242 O O . PHE A 1 154 ? -7.365 -10.133 -1.075 1.00 97.56 154 PHE A O 1
ATOM 1249 N N . ASP A 1 155 ? -9.034 -11.511 -1.673 1.00 97.44 155 ASP A N 1
ATOM 1250 C CA . ASP A 1 155 ? -10.106 -10.523 -1.491 1.00 97.44 155 ASP A CA 1
ATOM 1251 C C . ASP A 1 155 ? -10.154 -9.953 -0.074 1.00 97.44 155 ASP A C 1
ATOM 1253 O O . ASP A 1 155 ? -10.370 -8.756 0.120 1.00 97.44 155 ASP A O 1
ATOM 1257 N N . ASN A 1 156 ? -9.926 -10.793 0.939 1.00 97.50 156 ASN A N 1
ATOM 1258 C CA . ASN A 1 156 ? -9.910 -10.354 2.331 1.00 97.50 156 ASN A CA 1
ATOM 1259 C C . ASN A 1 156 ? -8.681 -9.493 2.630 1.00 97.50 156 ASN A C 1
ATOM 1261 O O . ASN A 1 156 ? -8.809 -8.501 3.347 1.00 97.50 156 ASN A O 1
ATOM 1265 N N . ILE A 1 157 ? -7.517 -9.819 2.058 1.00 97.56 157 ILE A N 1
ATOM 1266 C CA . ILE A 1 157 ? -6.317 -8.973 2.156 1.00 97.56 157 ILE A CA 1
ATOM 1267 C C . ILE A 1 157 ? -6.589 -7.616 1.501 1.00 97.56 157 ILE A C 1
ATOM 1269 O O . ILE A 1 157 ? -6.377 -6.575 2.123 1.00 97.56 157 ILE A O 1
ATOM 1273 N N . LYS A 1 158 ? -7.131 -7.613 0.278 1.00 96.81 158 LYS A N 1
ATOM 1274 C CA . LYS A 1 158 ? -7.492 -6.395 -0.457 1.00 96.81 158 LYS A CA 1
ATOM 1275 C C . LYS A 1 158 ? -8.521 -5.553 0.307 1.00 96.81 158 LYS A C 1
ATOM 1277 O O . LYS A 1 158 ? -8.354 -4.343 0.437 1.00 96.81 158 LYS A O 1
ATOM 1282 N N . SER A 1 159 ? -9.540 -6.191 0.885 1.00 96.56 159 SER A N 1
ATOM 1283 C CA . SER A 1 159 ? -10.533 -5.551 1.758 1.00 96.56 159 SER A CA 1
ATOM 1284 C C . SER A 1 159 ? -9.902 -4.953 3.020 1.00 96.56 159 SER A C 1
ATOM 1286 O O . SER A 1 159 ? -10.259 -3.844 3.411 1.00 96.56 159 SER A O 1
ATOM 1288 N N . ALA A 1 160 ? -8.952 -5.650 3.648 1.00 97.19 160 ALA A N 1
ATOM 1289 C CA . ALA A 1 160 ? -8.251 -5.158 4.829 1.00 97.19 160 ALA A CA 1
ATOM 1290 C C . ALA A 1 160 ? -7.407 -3.913 4.540 1.00 97.19 160 ALA A C 1
ATOM 1292 O O . ALA A 1 160 ? -7.443 -2.966 5.322 1.00 97.19 160 ALA A O 1
ATOM 1293 N N . LEU A 1 161 ? -6.722 -3.869 3.396 1.00 97.12 161 LEU A N 1
ATOM 1294 C CA . LEU A 1 161 ? -5.969 -2.685 2.968 1.00 97.12 161 LEU A CA 1
ATOM 1295 C C . LEU A 1 161 ? -6.869 -1.474 2.683 1.00 97.12 161 LEU A C 1
ATOM 1297 O O . LEU A 1 161 ? -6.438 -0.345 2.888 1.00 97.12 161 LEU A O 1
ATOM 1301 N N . ASN A 1 162 ? -8.126 -1.699 2.287 1.00 94.94 162 ASN A N 1
ATOM 1302 C CA . ASN A 1 162 ? -9.130 -0.644 2.108 1.00 94.94 162 ASN A CA 1
ATOM 1303 C C . ASN A 1 162 ? -9.807 -0.198 3.421 1.00 94.94 162 ASN A C 1
ATOM 1305 O O . ASN A 1 162 ? -10.568 0.766 3.419 1.00 94.94 162 ASN A O 1
ATOM 1309 N N . ASN A 1 163 ? -9.542 -0.874 4.544 1.00 94.75 163 ASN A N 1
ATOM 1310 C CA . ASN A 1 163 ? -9.962 -0.451 5.882 1.00 94.75 163 ASN A CA 1
ATOM 1311 C C . ASN A 1 163 ? -8.787 -0.566 6.873 1.00 94.75 163 ASN A C 1
ATOM 1313 O O . ASN A 1 163 ? -8.821 -1.366 7.819 1.00 94.75 163 ASN A O 1
ATOM 1317 N N . PRO A 1 164 ? -7.707 0.206 6.656 1.00 93.38 164 PRO A N 1
ATOM 1318 C CA . PRO A 1 164 ? -6.459 -0.030 7.362 1.00 93.38 164 PRO A CA 1
ATOM 1319 C C . PRO A 1 164 ? -6.534 0.314 8.847 1.00 93.38 164 PRO A C 1
ATOM 1321 O O . PRO A 1 164 ? -5.886 -0.344 9.653 1.00 93.38 164 PRO A O 1
ATOM 1324 N N . THR A 1 165 ? -7.355 1.296 9.226 1.00 88.81 165 THR A N 1
ATOM 1325 C CA . THR A 1 165 ? -7.517 1.730 10.621 1.00 88.81 165 THR A CA 1
ATOM 1326 C C . THR A 1 165 ? -8.016 0.606 11.530 1.00 88.81 165 THR A C 1
ATOM 1328 O O . THR A 1 165 ? -7.645 0.555 12.701 1.00 88.81 165 THR A O 1
ATOM 1331 N N . GLU A 1 166 ? -8.849 -0.294 11.004 1.00 87.00 166 GLU A N 1
ATOM 1332 C CA . GLU A 1 166 ? -9.446 -1.385 11.781 1.00 87.00 166 GLU A CA 1
ATOM 1333 C C . GLU A 1 166 ? -8.787 -2.742 11.532 1.00 87.00 166 GLU A C 1
ATOM 1335 O O . GLU A 1 166 ? -8.881 -3.634 12.381 1.00 87.00 166 GLU A O 1
ATOM 1340 N N . LYS A 1 167 ? -8.169 -2.930 10.358 1.00 94.00 167 LYS A N 1
ATOM 1341 C CA . LYS A 1 167 ? -7.721 -4.250 9.902 1.00 94.00 167 LYS A CA 1
ATOM 1342 C C . LYS A 1 167 ? -6.211 -4.413 9.765 1.00 94.00 167 LYS A C 1
ATOM 1344 O O . LYS A 1 167 ? -5.781 -5.547 9.567 1.00 94.00 167 LYS A O 1
ATOM 1349 N N . ILE A 1 168 ? -5.415 -3.351 9.894 1.00 95.25 168 ILE A N 1
ATOM 1350 C CA . ILE A 1 168 ? -3.961 -3.397 9.691 1.00 95.25 168 ILE A CA 1
ATOM 1351 C C . ILE A 1 168 ? -3.226 -2.915 10.943 1.00 95.25 168 ILE A C 1
ATOM 1353 O O . ILE A 1 168 ? -3.519 -1.851 11.484 1.00 95.25 168 ILE A O 1
ATOM 1357 N N . SER A 1 169 ? -2.233 -3.685 11.391 1.00 93.31 169 SER A N 1
ATOM 1358 C CA . SER A 1 169 ? -1.333 -3.297 12.481 1.00 93.31 169 SER A CA 1
ATOM 1359 C C . SER A 1 169 ? 0.112 -3.671 12.167 1.00 93.31 169 SER A C 1
ATOM 1361 O O . SER A 1 169 ? 0.403 -4.805 11.800 1.00 93.31 169 SER A O 1
ATOM 1363 N N . THR A 1 170 ? 1.044 -2.741 12.361 1.00 92.06 170 THR A N 1
ATOM 1364 C CA . THR A 1 170 ? 2.496 -2.999 12.271 1.00 92.06 170 THR A CA 1
ATOM 1365 C C . THR A 1 170 ? 3.132 -3.305 13.624 1.00 92.06 170 THR A C 1
ATOM 1367 O O . THR A 1 170 ? 4.316 -3.628 13.707 1.00 92.06 170 THR A O 1
ATOM 1370 N N . GLU A 1 171 ? 2.340 -3.248 14.692 1.00 87.56 171 GLU A N 1
ATOM 1371 C CA . GLU A 1 171 ? 2.697 -3.780 15.998 1.00 87.56 171 GLU A CA 1
ATOM 1372 C C . GLU A 1 171 ? 1.997 -5.115 16.228 1.00 87.56 171 GLU A C 1
ATOM 1374 O O . GLU A 1 171 ? 0.887 -5.333 15.737 1.00 87.56 171 GLU A O 1
ATOM 1379 N N . ILE A 1 172 ? 2.618 -5.985 17.029 1.00 84.44 172 ILE A N 1
ATOM 1380 C CA . ILE A 1 172 ? 1.966 -7.202 17.515 1.00 84.44 172 ILE A CA 1
ATOM 1381 C C . ILE A 1 172 ? 0.672 -6.795 18.237 1.00 84.44 172 ILE A C 1
ATOM 1383 O O . ILE A 1 172 ? 0.750 -6.094 19.258 1.00 84.44 172 ILE A O 1
ATOM 1387 N N . PRO A 1 173 ? -0.507 -7.210 17.737 1.00 78.00 173 PRO A N 1
ATOM 1388 C CA . PRO A 1 173 ? -1.764 -6.923 18.397 1.00 78.00 173 PRO A CA 1
ATOM 1389 C C . PRO A 1 173 ? -1.795 -7.708 19.707 1.00 78.00 173 PRO A C 1
ATOM 1391 O O . PRO A 1 173 ? -1.821 -8.936 19.713 1.00 78.00 173 PRO A O 1
ATOM 1394 N N . SER A 1 174 ? -1.765 -7.002 20.835 1.00 79.56 174 SER A N 1
ATOM 1395 C CA . SER A 1 174 ? -1.944 -7.614 22.148 1.00 79.56 174 SER A CA 1
ATOM 1396 C C . SER A 1 174 ? -3.183 -7.043 22.814 1.00 79.56 174 SER A C 1
ATOM 1398 O O . SER A 1 174 ? -3.400 -5.829 22.813 1.00 79.56 174 SER A O 1
ATOM 1400 N N . LEU A 1 175 ? -3.994 -7.925 23.403 1.00 72.88 175 LEU A N 1
ATOM 1401 C CA . LEU A 1 175 ? -5.212 -7.530 24.107 1.00 72.88 175 LEU A CA 1
ATOM 1402 C C . LEU A 1 175 ? -4.910 -6.455 25.158 1.00 72.88 175 LEU A C 1
ATOM 1404 O O . LEU A 1 175 ? -5.584 -5.436 25.199 1.00 72.88 175 LEU A O 1
ATOM 1408 N N . ASN A 1 176 ? -3.829 -6.622 25.923 1.00 69.81 176 ASN A N 1
ATOM 1409 C CA . ASN A 1 176 ? -3.412 -5.643 26.926 1.00 69.81 176 ASN A CA 1
ATOM 1410 C C . ASN A 1 176 ? -3.081 -4.273 26.322 1.00 69.81 176 ASN A C 1
ATOM 1412 O O . ASN A 1 176 ? -3.447 -3.259 26.905 1.00 69.81 176 ASN A O 1
ATOM 1416 N N . LYS A 1 177 ? -2.419 -4.202 25.159 1.00 70.81 177 LYS A N 1
ATOM 1417 C CA . LYS A 1 177 ? -2.167 -2.915 24.488 1.00 70.81 177 LYS A CA 1
ATOM 1418 C C . LYS A 1 177 ? -3.464 -2.271 24.005 1.00 70.81 177 LYS A C 1
ATOM 1420 O O . LYS A 1 177 ? -3.619 -1.063 24.160 1.00 70.81 177 LYS A O 1
ATOM 1425 N N . ILE A 1 178 ? -4.381 -3.067 23.454 1.00 71.19 178 ILE A N 1
ATOM 1426 C CA . ILE A 1 178 ? -5.694 -2.597 22.995 1.00 71.19 178 ILE A CA 1
ATOM 1427 C C . ILE A 1 178 ? -6.488 -2.038 24.181 1.00 71.19 178 ILE A C 1
ATOM 1429 O O . ILE A 1 178 ? -6.920 -0.890 24.134 1.00 71.19 178 ILE A O 1
ATOM 1433 N N . LEU A 1 179 ? -6.596 -2.801 25.272 1.00 70.94 179 LEU A N 1
ATOM 1434 C CA . LEU A 1 179 ? -7.268 -2.378 26.501 1.00 70.94 179 LEU A CA 1
ATOM 1435 C C . LEU A 1 179 ? -6.615 -1.126 27.097 1.00 70.94 179 LEU A C 1
ATOM 1437 O O . LEU A 1 179 ? -7.307 -0.158 27.382 1.00 70.94 179 LEU A O 1
ATOM 1441 N N . ASN A 1 180 ? -5.284 -1.087 27.208 1.00 70.81 180 ASN A N 1
ATOM 1442 C CA . ASN A 1 180 ? -4.566 0.081 27.724 1.00 70.81 180 ASN A CA 1
ATOM 1443 C C . ASN A 1 180 ? -4.779 1.337 26.873 1.00 70.81 180 ASN A C 1
ATOM 1445 O O . ASN A 1 180 ? -4.776 2.439 27.413 1.00 70.81 180 ASN A O 1
ATOM 1449 N N . ARG A 1 181 ? -4.933 1.196 25.552 1.00 69.38 181 ARG A N 1
ATOM 1450 C CA . ARG A 1 181 ? -5.259 2.321 24.673 1.00 69.38 181 ARG A CA 1
ATOM 1451 C C . ARG A 1 181 ? -6.691 2.799 24.906 1.00 69.38 181 ARG A C 1
ATOM 1453 O O . ARG A 1 181 ? -6.875 3.995 25.086 1.00 69.38 181 ARG A O 1
ATOM 1460 N N . ILE A 1 182 ? -7.656 1.880 24.981 1.00 69.62 182 ILE A N 1
ATOM 1461 C CA . ILE A 1 182 ? -9.058 2.200 25.298 1.00 69.62 182 ILE A CA 1
ATOM 1462 C C . ILE A 1 182 ? -9.153 2.922 26.649 1.00 69.62 182 ILE A C 1
ATOM 1464 O O . ILE A 1 182 ? -9.826 3.936 26.743 1.00 69.62 182 ILE A O 1
ATOM 1468 N N . PHE A 1 183 ? -8.433 2.458 27.674 1.00 66.94 183 PHE A N 1
ATOM 1469 C CA . PHE A 1 183 ? -8.430 3.098 28.994 1.00 66.94 183 PHE A CA 1
ATOM 1470 C C . PHE A 1 183 ? -7.716 4.458 29.033 1.00 66.94 183 PHE A C 1
ATOM 1472 O O . PHE A 1 183 ? -7.998 5.261 29.916 1.00 66.94 183 PHE A O 1
ATOM 1479 N N . LYS A 1 184 ? -6.771 4.719 28.119 1.00 70.00 184 LYS A N 1
ATOM 1480 C CA . LYS A 1 184 ? -6.077 6.015 28.011 1.00 70.00 184 LYS A CA 1
ATOM 1481 C C . LYS A 1 184 ? -6.862 7.051 27.215 1.00 70.00 184 LYS A C 1
ATOM 1483 O O . LYS A 1 184 ? -6.654 8.242 27.416 1.00 70.00 184 LYS A O 1
ATOM 1488 N N . GLU A 1 185 ? -7.700 6.615 26.281 1.00 64.75 185 GLU A N 1
ATOM 1489 C CA . GLU A 1 185 ? -8.640 7.491 25.594 1.00 64.75 185 GLU A CA 1
ATOM 1490 C C . GLU A 1 185 ? -9.762 7.817 26.605 1.00 64.75 185 GLU A C 1
ATOM 1492 O O . GLU A 1 185 ? -10.591 6.971 26.919 1.00 64.75 185 GLU A O 1
ATOM 1497 N N . GLU A 1 186 ? -9.728 9.022 27.192 1.00 55.47 186 GLU A N 1
ATOM 1498 C CA . GLU A 1 186 ? -10.499 9.483 28.374 1.00 55.47 186 GLU A CA 1
ATOM 1499 C C . GLU A 1 186 ? -12.040 9.532 28.210 1.00 55.47 186 GLU A C 1
ATOM 1501 O O . GLU A 1 186 ? -12.731 10.280 28.899 1.00 55.47 186 GLU A O 1
ATOM 1506 N N . ILE A 1 187 ? -12.617 8.750 27.299 1.00 61.22 187 ILE A N 1
ATOM 1507 C CA . ILE A 1 187 ? -14.056 8.702 27.030 1.00 61.22 187 ILE A CA 1
ATOM 1508 C C . ILE A 1 187 ? -14.515 7.245 27.116 1.00 61.22 187 ILE A C 1
ATOM 1510 O O . ILE A 1 187 ? -14.804 6.596 26.114 1.00 61.22 187 ILE A O 1
ATOM 1514 N N . THR A 1 188 ? -14.541 6.716 28.338 1.00 60.38 188 THR A N 1
ATOM 1515 C CA . THR A 1 188 ? -15.052 5.375 28.647 1.00 60.38 188 THR A CA 1
ATOM 1516 C C . THR A 1 188 ? -16.252 5.484 29.589 1.00 60.38 188 THR A C 1
ATOM 1518 O O . THR A 1 188 ? -16.179 6.165 30.612 1.00 60.38 188 THR A O 1
ATOM 1521 N N . PHE A 1 189 ? -17.371 4.830 29.251 1.00 66.69 189 PHE A N 1
ATOM 1522 C CA . PHE A 1 189 ? -18.630 4.923 29.997 1.00 66.69 189 PHE A CA 1
ATOM 1523 C C . PHE A 1 189 ? -19.062 3.544 30.507 1.00 66.69 189 PHE A C 1
ATOM 1525 O O . PHE A 1 189 ? -19.761 2.793 29.840 1.00 66.69 189 PHE A O 1
ATOM 1532 N N . GLY A 1 190 ? -18.685 3.208 31.740 1.00 64.94 190 GLY A N 1
ATOM 1533 C CA . GLY A 1 190 ? -19.031 1.913 32.328 1.00 64.94 190 GLY A CA 1
ATOM 1534 C C . GLY A 1 190 ? -20.541 1.711 32.524 1.00 64.94 190 GLY A C 1
ATOM 1535 O O . GLY A 1 190 ? -21.174 2.408 33.314 1.00 64.94 190 GLY A O 1
ATOM 1536 N N . VAL A 1 191 ? -21.102 0.690 31.878 1.00 71.00 191 VAL A N 1
ATOM 1537 C CA . VAL A 1 191 ? -22.442 0.141 32.112 1.00 71.00 191 VAL A CA 1
ATOM 1538 C C . VAL A 1 191 ? -22.306 -1.200 32.830 1.00 71.00 191 VAL A C 1
ATOM 1540 O O . VAL A 1 191 ? -22.032 -2.232 32.223 1.00 71.00 191 VAL A O 1
ATOM 1543 N N . ILE A 1 192 ? -22.506 -1.187 34.149 1.00 64.50 192 ILE A N 1
ATOM 1544 C CA . ILE A 1 192 ? -22.187 -2.329 35.026 1.00 64.50 192 ILE A CA 1
ATOM 1545 C C . ILE A 1 192 ? -23.111 -3.537 34.772 1.00 64.50 192 ILE A C 1
ATOM 1547 O O . ILE A 1 192 ? -22.720 -4.683 34.973 1.00 64.50 192 ILE A O 1
ATOM 1551 N N . ASN A 1 193 ? -24.348 -3.298 34.331 1.00 70.38 193 ASN A N 1
ATOM 1552 C CA . ASN A 1 193 ? -25.306 -4.342 33.966 1.00 70.38 193 ASN A CA 1
ATOM 1553 C C . ASN A 1 193 ? -26.383 -3.790 33.017 1.00 70.38 193 ASN A C 1
ATOM 1555 O O . ASN A 1 193 ? -26.550 -2.581 32.897 1.00 70.38 193 ASN A O 1
ATOM 1559 N N . PHE A 1 194 ? -27.163 -4.668 32.384 1.00 74.31 194 PHE A N 1
ATOM 1560 C CA . PHE A 1 194 ? -28.289 -4.286 31.518 1.00 74.31 194 PHE A CA 1
ATOM 1561 C C . PHE A 1 194 ? -29.640 -4.260 32.260 1.00 74.31 194 PHE A C 1
ATOM 1563 O O . PHE A 1 194 ? -30.625 -4.819 31.772 1.00 74.31 194 PHE A O 1
ATOM 1570 N N . SER A 1 195 ? -29.713 -3.626 33.436 1.00 79.25 195 SER A N 1
ATOM 1571 C CA . SER A 1 195 ? -31.008 -3.242 34.025 1.00 79.25 195 SER A CA 1
ATOM 1572 C C . SER A 1 195 ? -31.755 -2.265 33.102 1.00 79.25 195 SER A C 1
ATOM 1574 O O . SER A 1 195 ? -31.147 -1.643 32.230 1.00 79.25 195 SER A O 1
ATOM 1576 N N . ASP A 1 196 ? -33.072 -2.107 33.256 1.00 78.38 196 ASP A N 1
ATOM 1577 C CA . ASP A 1 196 ? -33.852 -1.241 32.353 1.00 78.38 196 ASP A CA 1
ATOM 1578 C C . ASP A 1 196 ? -33.415 0.234 32.396 1.00 78.38 196 ASP A C 1
ATOM 1580 O O . ASP A 1 196 ? -33.414 0.913 31.367 1.00 78.38 196 ASP A O 1
ATOM 1584 N N . GLU A 1 197 ? -32.947 0.710 33.550 1.00 77.25 197 GLU A N 1
ATOM 1585 C CA . GLU A 1 197 ? -32.370 2.048 33.707 1.00 77.25 197 GLU A CA 1
ATOM 1586 C C . GLU A 1 197 ? -31.020 2.175 32.977 1.00 77.25 197 GLU A C 1
ATOM 1588 O O . GLU A 1 197 ? -30.801 3.112 32.202 1.00 77.25 197 GLU A O 1
ATOM 1593 N N . ASN A 1 198 ? -30.156 1.166 33.114 1.00 79.75 198 ASN A N 1
ATOM 1594 C CA . ASN A 1 198 ? -28.849 1.125 32.462 1.00 79.75 198 ASN A CA 1
ATOM 1595 C C . ASN A 1 198 ? -28.933 0.897 30.945 1.00 79.75 198 ASN A C 1
ATOM 1597 O O . ASN A 1 198 ? -28.089 1.400 30.207 1.00 79.75 198 ASN A O 1
ATOM 1601 N N . LYS A 1 199 ? -29.966 0.205 30.441 1.00 80.62 199 LYS A N 1
ATOM 1602 C CA . LYS A 1 199 ? -30.221 0.066 28.994 1.00 80.62 199 LYS A CA 1
ATOM 1603 C C . LYS A 1 199 ? -30.457 1.420 28.334 1.00 80.62 199 LYS A C 1
ATOM 1605 O O . LYS A 1 199 ? -29.926 1.670 27.255 1.00 80.62 199 LYS A O 1
ATOM 1610 N N . LYS A 1 200 ? -31.236 2.300 28.973 1.00 83.62 200 LYS A N 1
ATOM 1611 C CA . LYS A 1 200 ? -31.505 3.645 28.447 1.00 83.62 200 LYS A CA 1
ATOM 1612 C C . LYS A 1 200 ? -30.218 4.464 28.361 1.00 83.62 200 LYS A C 1
ATOM 1614 O O . LYS A 1 200 ? -29.971 5.097 27.337 1.00 83.62 200 LYS A O 1
ATOM 1619 N N . TYR A 1 201 ? -29.393 4.403 29.403 1.00 80.75 201 TYR A N 1
ATOM 1620 C CA . TYR A 1 201 ? -28.086 5.055 29.424 1.00 80.75 201 TYR A CA 1
ATOM 1621 C C . TYR A 1 201 ? -27.137 4.484 28.357 1.00 80.75 201 TYR A C 1
ATOM 1623 O O . TYR A 1 201 ? -26.545 5.239 27.589 1.00 80.75 201 TYR A O 1
ATOM 1631 N N . PHE A 1 202 ? -27.075 3.157 28.217 1.00 81.38 202 PHE A N 1
ATOM 1632 C CA . PHE A 1 202 ? -26.301 2.486 27.172 1.00 81.38 202 PHE A CA 1
ATOM 1633 C C . PHE A 1 202 ? -26.716 2.934 25.760 1.00 81.38 202 PHE A C 1
ATOM 1635 O O . PHE A 1 202 ? -25.866 3.280 24.943 1.00 81.38 202 PHE A O 1
ATOM 1642 N N . MET A 1 203 ? -28.020 3.008 25.471 1.00 84.38 203 MET A N 1
ATOM 1643 C 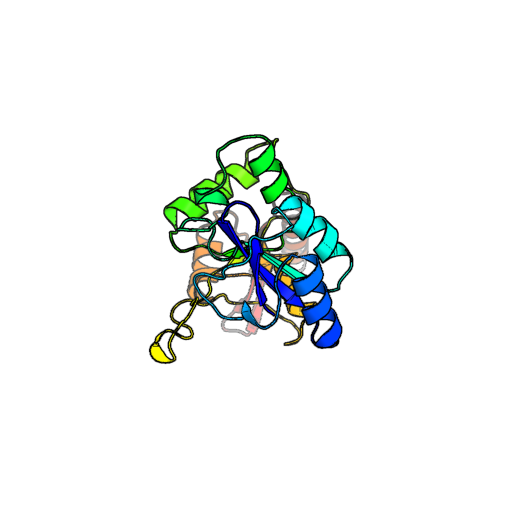CA . MET A 1 203 ? -28.515 3.511 24.183 1.00 84.38 203 MET A CA 1
ATOM 1644 C C . MET A 1 203 ? -28.079 4.959 23.919 1.00 84.38 203 MET A C 1
ATOM 1646 O O . MET A 1 203 ? -27.703 5.290 22.796 1.00 84.38 203 MET A O 1
ATOM 1650 N N . GLN A 1 204 ? -28.098 5.820 24.941 1.00 85.25 204 GLN A N 1
ATOM 1651 C CA . GLN A 1 204 ? -27.618 7.200 24.824 1.00 85.25 204 GLN A CA 1
ATOM 1652 C C . GLN A 1 204 ? -26.113 7.257 24.539 1.00 85.25 204 GLN A C 1
ATOM 1654 O O . GLN A 1 204 ? -25.701 8.021 23.667 1.00 85.25 204 GLN A O 1
ATOM 1659 N N . ALA A 1 205 ? -25.313 6.426 25.213 1.00 79.81 205 ALA A N 1
ATOM 1660 C CA . ALA A 1 205 ? -23.873 6.332 24.993 1.00 79.81 205 ALA A CA 1
ATOM 1661 C C . ALA A 1 205 ? -23.538 5.871 23.563 1.00 79.81 205 ALA A C 1
ATOM 1663 O O . ALA A 1 205 ? -22.715 6.497 22.901 1.00 79.81 205 ALA A O 1
ATOM 1664 N N . ILE A 1 206 ? -24.238 4.859 23.035 1.00 80.44 206 ILE A N 1
ATOM 1665 C CA . ILE A 1 206 ? -24.072 4.402 21.643 1.00 80.44 206 ILE A CA 1
ATOM 1666 C C . ILE A 1 206 ? -24.454 5.497 20.637 1.00 80.44 206 ILE A C 1
ATOM 1668 O O . ILE A 1 206 ? -23.739 5.723 19.659 1.00 80.44 206 ILE A O 1
ATOM 1672 N N . CYS A 1 207 ? -25.550 6.222 20.874 1.00 83.56 207 CYS A N 1
ATOM 1673 C CA . CYS A 1 207 ? -25.926 7.363 20.038 1.00 83.56 207 CYS A CA 1
ATOM 1674 C C . CYS A 1 207 ? -24.878 8.485 20.085 1.00 83.56 207 CYS A C 1
ATOM 1676 O O . CYS A 1 207 ? -24.554 9.062 19.049 1.00 83.56 207 CYS A O 1
ATOM 1678 N N . ALA A 1 208 ? -24.331 8.794 21.263 1.00 79.25 208 ALA A N 1
ATOM 1679 C CA . ALA A 1 208 ? -23.271 9.786 21.415 1.00 79.25 208 ALA A CA 1
ATOM 1680 C C . ALA A 1 208 ? -21.987 9.353 20.690 1.00 79.25 208 ALA A C 1
ATOM 1682 O O . ALA A 1 208 ? -21.388 10.162 19.983 1.00 79.25 208 ALA A O 1
ATOM 1683 N N . LEU A 1 209 ? -21.617 8.072 20.793 1.00 77.81 209 LEU A N 1
ATOM 1684 C CA . LEU A 1 209 ? -20.471 7.484 20.103 1.00 77.81 209 LEU A CA 1
ATOM 1685 C C . LEU A 1 209 ? -20.587 7.651 18.582 1.00 77.81 209 LEU A C 1
ATOM 1687 O O . LEU A 1 209 ? -19.665 8.179 17.960 1.00 77.81 209 LEU A O 1
ATOM 1691 N N . ASN A 1 210 ? -21.741 7.294 18.006 1.00 77.50 210 ASN A N 1
ATOM 1692 C CA . ASN A 1 210 ? -22.015 7.414 16.568 1.00 77.50 210 ASN A CA 1
ATOM 1693 C C . ASN A 1 210 ? -22.033 8.866 16.061 1.00 77.50 210 ASN A C 1
ATOM 1695 O O . ASN A 1 210 ? -21.761 9.100 14.888 1.00 77.50 210 ASN A O 1
ATOM 1699 N N . ASN A 1 211 ? -22.342 9.833 16.929 1.00 79.50 211 ASN A N 1
ATOM 1700 C CA . ASN A 1 211 ? -22.345 11.262 16.595 1.00 79.50 211 ASN A CA 1
ATOM 1701 C C . ASN A 1 211 ? -20.997 11.957 16.869 1.00 79.50 211 ASN A C 1
ATOM 1703 O O . ASN A 1 211 ? -20.852 13.152 16.609 1.00 79.50 211 ASN A O 1
ATOM 1707 N N . SER A 1 212 ? -20.021 11.240 17.426 1.00 75.69 212 SER A N 1
ATOM 1708 C CA . SER A 1 212 ? -18.688 11.760 17.728 1.00 75.69 212 SER A CA 1
ATOM 1709 C C . SER A 1 212 ? -17.695 11.458 16.594 1.00 75.69 212 SER A C 1
ATOM 1711 O O . SER A 1 212 ? -18.066 10.994 15.520 1.00 75.69 212 SER A O 1
ATOM 1713 N N . LYS A 1 213 ? -16.395 11.687 16.826 1.00 69.00 213 LYS A N 1
ATOM 1714 C CA . LYS A 1 213 ? -15.323 11.286 15.893 1.00 69.00 213 LYS A CA 1
ATOM 1715 C C . LYS A 1 213 ? -15.078 9.760 15.865 1.00 69.00 213 LYS A C 1
ATOM 1717 O O . LYS A 1 213 ? -14.105 9.330 15.251 1.00 69.00 213 LYS A O 1
ATOM 1722 N N . GLY A 1 214 ? -15.940 8.974 16.515 1.00 66.00 214 GLY A N 1
ATOM 1723 C CA . GLY A 1 214 ? -15.815 7.530 16.715 1.00 66.00 214 GLY A CA 1
ATOM 1724 C C . GLY A 1 214 ? -15.255 7.170 18.096 1.00 66.00 214 GLY A C 1
ATOM 1725 O O . GLY A 1 214 ? -14.876 8.043 18.874 1.00 66.00 214 GLY A O 1
ATOM 1726 N N . GLY A 1 215 ? -15.207 5.871 18.397 1.00 66.56 215 GLY A N 1
ATOM 1727 C CA . GLY A 1 215 ? -14.643 5.317 19.630 1.00 66.56 215 GLY A CA 1
ATOM 1728 C C . GLY A 1 215 ? -14.957 3.824 19.765 1.00 66.56 215 GLY A C 1
ATOM 1729 O O . GLY A 1 215 ? -15.363 3.184 18.794 1.00 66.56 215 GLY A O 1
ATOM 1730 N N . TYR A 1 216 ? -14.766 3.264 20.957 1.00 67.75 216 TYR A N 1
ATOM 1731 C CA . TYR A 1 216 ? -14.889 1.827 21.211 1.00 67.75 216 TYR A CA 1
ATOM 1732 C C . TYR A 1 216 ? -16.005 1.552 22.217 1.00 67.75 216 TYR A C 1
ATOM 1734 O O . TYR A 1 216 ? -16.111 2.260 23.211 1.00 67.75 216 TYR A O 1
ATOM 1742 N N . CYS A 1 217 ? -16.796 0.503 21.981 1.00 70.75 217 CYS A N 1
ATOM 1743 C CA . CYS A 1 217 ? -17.650 -0.082 23.012 1.00 70.75 217 CYS A CA 1
ATOM 1744 C C . CYS A 1 217 ? -17.056 -1.432 23.410 1.00 70.75 217 CYS A C 1
ATOM 1746 O O . CYS A 1 217 ? -16.827 -2.291 22.550 1.00 70.75 217 CYS A O 1
ATOM 1748 N N . LEU A 1 218 ? -16.760 -1.603 24.697 1.00 69.00 218 LEU A N 1
ATOM 1749 C CA . LEU A 1 218 ? -16.191 -2.844 25.212 1.00 69.00 218 LEU A CA 1
ATOM 1750 C C . LEU A 1 218 ? -17.289 -3.637 25.907 1.00 69.00 218 LEU A C 1
ATOM 1752 O O . LEU A 1 218 ? -17.868 -3.166 26.873 1.00 69.00 218 LEU A O 1
ATOM 1756 N N . PHE A 1 219 ? -17.533 -4.868 25.471 1.00 71.62 219 PHE A N 1
ATOM 1757 C CA . PHE A 1 219 ? -18.423 -5.780 26.185 1.00 71.62 219 PHE A CA 1
ATOM 1758 C C . PHE A 1 219 ? -17.597 -6.822 26.926 1.00 71.62 219 PHE A C 1
ATOM 1760 O O . PHE A 1 219 ? -16.707 -7.449 26.352 1.00 71.62 219 PHE A O 1
ATOM 1767 N N . GLY A 1 220 ? -17.909 -7.010 28.200 1.00 70.31 220 GLY A N 1
ATOM 1768 C CA . GLY A 1 220 ? -17.286 -7.992 29.068 1.00 70.31 220 GLY A CA 1
ATOM 1769 C C . GLY A 1 220 ? -18.316 -8.747 29.894 1.00 70.31 220 GLY A C 1
ATOM 1770 O O . GLY A 1 220 ? -19.525 -8.526 29.797 1.00 70.31 220 GLY A O 1
ATOM 1771 N N . VAL A 1 221 ? -17.812 -9.650 30.721 1.00 69.19 221 VAL A N 1
ATOM 1772 C CA . VAL A 1 221 ? -18.575 -10.278 31.793 1.00 69.19 221 VAL A CA 1
ATOM 1773 C C . VAL A 1 221 ? -17.841 -10.052 33.111 1.00 69.19 221 VAL A C 1
ATOM 1775 O O . VAL A 1 221 ? -16.611 -10.093 33.136 1.00 69.19 221 VAL A O 1
ATOM 1778 N N . ASP A 1 222 ? -18.573 -9.747 34.183 1.00 70.31 222 ASP A N 1
ATOM 1779 C CA . ASP A 1 222 ? -17.988 -9.624 35.520 1.00 70.31 222 ASP A CA 1
ATOM 1780 C C . ASP A 1 222 ? -17.626 -11.012 36.086 1.00 70.31 222 ASP A C 1
ATOM 1782 O O . ASP A 1 222 ? -17.860 -12.050 35.461 1.00 70.31 222 ASP A O 1
ATOM 1786 N N . SER A 1 223 ? -17.074 -11.052 37.301 1.00 75.31 223 SER A N 1
ATOM 1787 C CA . SER A 1 223 ? -16.739 -12.305 37.994 1.00 75.31 223 SER A CA 1
ATOM 1788 C C . SER A 1 223 ? -17.943 -13.223 38.260 1.00 75.31 223 SER A C 1
ATOM 1790 O O . SER A 1 223 ? -17.753 -14.379 38.625 1.00 75.31 223 SER A O 1
ATOM 1792 N N . ASN A 1 224 ? -19.168 -12.721 38.081 1.00 77.44 224 ASN A N 1
ATOM 1793 C CA . ASN A 1 224 ? -20.427 -13.442 38.246 1.00 77.44 224 ASN A CA 1
ATOM 1794 C C . ASN A 1 224 ? -21.098 -13.764 36.894 1.00 77.44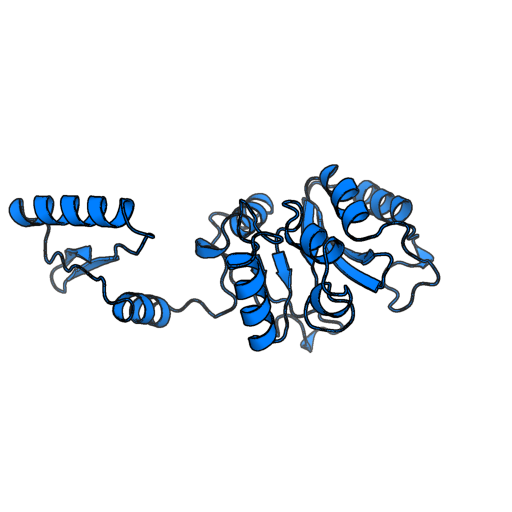 224 ASN A C 1
ATOM 1796 O O . ASN A 1 224 ? -22.262 -14.160 36.873 1.00 77.44 224 ASN A O 1
ATOM 1800 N N . ASN A 1 225 ? -20.389 -13.608 35.767 1.00 66.94 225 ASN A N 1
ATOM 1801 C CA . ASN A 1 225 ? -20.898 -13.763 34.399 1.00 66.94 225 ASN A CA 1
ATOM 1802 C C . ASN A 1 225 ? -22.012 -12.778 33.990 1.00 66.94 225 ASN A C 1
ATOM 1804 O O . ASN A 1 225 ? -22.685 -12.990 32.974 1.00 66.94 225 ASN A O 1
ATOM 1808 N N . ASN A 1 226 ? -22.213 -11.682 34.722 1.00 65.81 226 ASN A N 1
ATOM 1809 C CA . ASN A 1 226 ? -23.127 -10.635 34.281 1.00 65.81 226 ASN A CA 1
ATOM 1810 C C . ASN A 1 226 ? -22.496 -9.875 33.121 1.00 65.81 226 ASN A C 1
ATOM 1812 O O . ASN A 1 226 ? -21.334 -9.487 33.197 1.00 65.81 226 ASN A O 1
ATOM 1816 N N . LYS A 1 227 ? -23.264 -9.626 32.057 1.00 62.41 227 LYS A N 1
ATOM 1817 C CA . LYS A 1 227 ? -22.806 -8.799 30.934 1.00 62.41 227 LYS A CA 1
ATOM 1818 C C . LYS A 1 227 ? -22.572 -7.363 31.408 1.00 62.41 227 LYS A C 1
ATOM 1820 O O . LYS A 1 227 ? -23.493 -6.734 31.927 1.00 62.41 227 LYS A O 1
ATOM 1825 N N . VAL A 1 228 ? -21.374 -6.859 31.148 1.00 64.38 228 VAL A N 1
ATOM 1826 C CA . VAL A 1 228 ? -20.895 -5.510 31.469 1.00 64.38 228 VAL A CA 1
ATOM 1827 C C . VAL A 1 228 ? -20.527 -4.820 30.154 1.00 64.38 228 VAL A C 1
ATOM 1829 O O . VAL A 1 228 ? -20.005 -5.471 29.249 1.00 64.38 228 VAL A O 1
ATOM 1832 N N . GLY A 1 229 ? -20.800 -3.528 30.019 1.00 62.72 229 GLY A N 1
ATOM 1833 C CA . GLY A 1 229 ? -20.359 -2.696 28.895 1.00 62.72 229 GLY A CA 1
ATOM 1834 C C . GLY A 1 229 ? -19.453 -1.556 29.373 1.00 62.72 229 GLY A C 1
ATOM 1835 O O . GLY A 1 229 ? -19.599 -1.115 30.508 1.00 62.72 229 GLY A O 1
ATOM 1836 N N . ILE A 1 230 ? -18.537 -1.074 28.534 1.00 58.12 230 ILE A N 1
ATOM 1837 C CA . ILE A 1 230 ? -17.875 0.243 28.624 1.00 58.12 230 ILE A CA 1
ATOM 1838 C C . ILE A 1 230 ? -18.231 1.054 27.376 1.00 58.12 230 ILE A C 1
ATOM 1840 O O . ILE A 1 230 ? -18.365 0.409 26.303 1.00 58.12 230 ILE A O 1
#

Sequence (230 aa):
GIEFEVRGNVHMLIIFSPDTPLSIIERFLYEGGYNEISFGKENPPALANWDVIELYDNSKKYDCIVIDAHTDVDKGMFKVIPSGSYRANCFKSDCLQAIGYRNEKQKNKLADILKNSNEYKRNIPVAFVKFSDSHCLDEVGTYVTWFKLDKINFDNIKSALNNPTEKISTEIPSLNKILNRIFKEEITFGVINFSDENKKYFMQAICALNNSKGGYCLFGVDSNNNKVGI

Solvent-accessible surface area (backbone atoms only — not comparable to full-atom values): 13065 Å² total; per-residue (Å²): 107,48,77,43,63,26,42,83,58,30,37,31,31,40,38,55,41,89,85,59,55,66,71,58,55,50,48,52,37,45,71,36,41,41,51,83,92,36,63,96,47,96,77,42,94,60,68,36,68,26,36,72,65,55,45,42,64,59,46,70,80,47,70,58,46,34,26,35,53,33,19,71,42,90,39,2,52,70,56,60,45,62,93,51,71,67,43,27,53,59,70,30,35,82,62,47,34,32,37,18,49,84,52,70,71,59,50,52,54,49,52,50,45,44,71,72,34,79,75,26,51,51,95,59,67,64,19,69,38,32,66,40,85,54,91,50,80,92,38,59,66,78,32,54,54,46,72,60,59,95,49,100,47,66,69,38,52,56,51,20,33,66,40,20,92,84,17,50,35,65,57,86,89,42,70,68,59,53,51,53,49,54,71,65,46,91,77,71,59,78,34,79,42,79,48,78,72,43,44,55,53,50,54,51,51,53,54,50,37,74,74,49,100,60,84,78,76,47,78,50,59,50,101,82,67,47,56,23,40,50

InterPro domains:
  IPR016195 Polymerase/histidinol phosphatase-like [SSF89550] (1-164)

Foldseek 3Di:
DDWDQAAQQATKDKAAFPPDDPVNVQVLCVQQFDHPQQPPDPDRPTHTPHDLVRNLVSSVVGRIQMERAAQCDGNHLVPRPDDDLVSLCSQQDPSHLAYEHDDPVVVVVVLCCCVPPPSNDHPFDHAYFYAQPDPDPVSHPVFGKFFDFPDPHDVRVSVCSSVRVPTIDRDDDDPVVVVVVLVVPPDADKQAAPDVVSVVVVVVSVVVQVVDPHGDKDWDADPVRGIIID